Protein AF-0000000080268124 (afdb_homodimer)

Solvent-accessible surface area (backbone atoms only — not comparable to full-atom values): 17575 Å² total; per-residue (Å²): 128,66,69,54,60,48,51,64,50,44,27,44,50,47,25,50,49,50,40,52,32,49,27,62,56,30,48,91,73,68,41,49,53,70,43,46,56,50,49,57,50,39,71,78,38,62,55,39,36,63,69,55,52,18,65,74,65,76,45,55,63,67,58,46,52,51,41,49,52,52,36,36,74,72,45,35,32,46,78,41,64,36,92,89,42,68,86,42,45,23,38,36,69,31,73,65,28,57,68,43,44,64,45,58,54,32,50,50,45,47,53,51,49,62,41,44,63,89,50,53,72,67,56,49,52,52,39,49,52,47,49,51,49,36,43,54,40,51,70,66,51,56,49,70,64,53,43,71,65,48,66,78,73,71,70,83,68,81,79,131,127,66,68,55,61,46,50,64,50,44,25,43,51,46,25,51,48,48,41,52,31,49,30,60,55,30,49,94,72,69,40,49,52,68,44,45,57,49,48,56,50,40,70,77,38,64,54,38,38,63,68,55,52,19,64,75,65,75,45,54,64,69,58,45,53,52,42,48,52,51,36,36,74,73,47,34,31,45,78,41,64,36,93,89,43,69,87,42,45,24,37,36,68,31,73,64,28,56,70,42,43,63,47,58,53,32,50,50,44,46,51,51,47,59,40,46,63,91,50,52,72,68,56,47,51,51,40,49,53,47,48,50,50,35,42,54,41,52,71,65,51,56,48,70,64,52,42,71,65,47,64,78,75,71,70,81,70,78,81,128

Foldseek 3Di:
DAPVVVVVVVVVVVVVVLQVLLCVLCVVLNDGPLLLVLLLVCVVVAFDWLVVSCVVVVHDSVSSVVSLVVCVVSQQWDWDADPVHRVTITIHGDPVNVVCNVVSVVSNVVVVCVVCVPPDPVRVVVVVVVVVVVVVCVSPDPPVVVVVPPDPDDDPPDGD/DAPVVVVVVVVVVVVVVLQVLLCVLCVVLNDGPLLLVLLLVCVVVAFDWLVVSCVVVVHDSVSSVVSLVVCVVSQQWDWDADPVHRVTITIHGDPVNVVCNVVSVVSSVVVVCVVCVPPDPVRVVVVVVVVVVVVVCVSPDPPVVVVVPDDPDDDPPDDD

Organism: Selenomonas ruminantium (NCBI:txid971)

Nearest PDB structures (foldseek):
  3s2w-assembly4_H  TM=9.009E-01  e=4.061E-10  Methanosarcina mazei Go1
  3bpv-assembly1_A-2  TM=8.203E-01  e=4.887E-10  unclassified
  3bpx-assembly1_A  TM=8.134E-01  e=2.983E-10  unclassified
  4zzl-assembly1_B  TM=8.911E-01  e=6.943E-09  Pseudomonas aeruginosa
  2nnn-assembly3_F  TM=8.873E-01  e=3.054E-08  Pseudomonas aeruginosa

Structure (mmCIF, N/CA/C/O backbone):
data_AF-0000000080268124-model_v1
#
loop_
_entity.id
_entity.type
_entity.pdbx_description
1 polymer 'DNA-binding transcriptional regulator, MarR family'
#
loop_
_atom_site.group_PDB
_atom_site.id
_atom_site.type_symbol
_atom_site.label_atom_id
_atom_site.label_alt_id
_atom_site.label_comp_id
_atom_site.label_asym_id
_atom_site.label_entity_id
_atom_site.label_seq_id
_atom_site.pdbx_PDB_ins_code
_atom_site.Cartn_x
_atom_site.Cartn_y
_atom_site.Cartn_z
_atom_site.occupancy
_atom_site.B_iso_or_equiv
_atom_site.auth_seq_id
_atom_site.auth_comp_id
_atom_site.auth_asym_id
_atom_site.auth_atom_id
_atom_site.pdbx_PDB_model_num
ATOM 1 N N . MET A 1 1 ? -6.477 -20.812 0.18 1 47.59 1 MET A N 1
ATOM 2 C CA . MET A 1 1 ? -5.863 -19.609 -0.402 1 47.59 1 MET A CA 1
ATOM 3 C C . MET A 1 1 ? -4.605 -19.219 0.365 1 47.59 1 MET A C 1
ATOM 5 O O . MET A 1 1 ? -4.621 -19.156 1.596 1 47.59 1 MET A O 1
ATOM 9 N N . ASP A 1 2 ? -3.445 -19.359 -0.233 1 59.31 2 ASP A N 1
ATOM 10 C CA . ASP A 1 2 ? -2.174 -19.266 0.473 1 59.31 2 ASP A CA 1
ATOM 11 C C . ASP A 1 2 ? -2.025 -17.891 1.141 1 59.31 2 ASP A C 1
ATOM 13 O O . ASP A 1 2 ? -2.162 -16.859 0.484 1 59.31 2 ASP A O 1
ATOM 17 N N . GLU A 1 3 ? -2.271 -17.969 2.469 1 66.38 3 GLU A N 1
ATOM 18 C CA . GLU A 1 3 ? -2.189 -16.844 3.385 1 66.38 3 GLU A CA 1
ATOM 19 C C . GLU A 1 3 ? -1.078 -15.883 2.977 1 66.38 3 GLU A C 1
ATOM 21 O O . GLU A 1 3 ? -1.208 -14.664 3.141 1 66.38 3 GLU A O 1
ATOM 26 N N . TYR A 1 4 ? -0.177 -16.422 2.297 1 66.19 4 TYR A N 1
ATOM 27 C CA . TYR A 1 4 ? 0.978 -15.602 1.967 1 66.19 4 TYR A CA 1
ATOM 28 C C . TYR A 1 4 ? 0.659 -14.648 0.82 1 66.19 4 TYR A C 1
ATOM 30 O O . TYR A 1 4 ? 1.118 -13.508 0.808 1 66.19 4 TYR A O 1
ATOM 38 N N . VAL A 1 5 ? -0.182 -15.18 -0.024 1 64.62 5 VAL A N 1
ATOM 39 C CA . VAL A 1 5 ? -0.538 -14.391 -1.197 1 64.62 5 VAL A CA 1
ATOM 40 C C . VAL A 1 5 ? -1.382 -13.188 -0.775 1 64.62 5 VAL A C 1
ATOM 42 O O . VAL A 1 5 ? -1.282 -12.109 -1.369 1 64.62 5 VAL A O 1
ATOM 45 N N . ASN A 1 6 ? -1.961 -13.391 0.287 1 75 6 ASN A N 1
ATOM 46 C CA . ASN A 1 6 ? -2.869 -12.352 0.754 1 75 6 ASN A CA 1
ATOM 47 C C . ASN A 1 6 ? -2.109 -11.125 1.264 1 75 6 ASN A C 1
ATOM 49 O O . ASN A 1 6 ? -2.59 -10 1.15 1 75 6 ASN A O 1
ATOM 53 N N . TRP A 1 7 ? -0.903 -11.367 1.711 1 75.94 7 TRP A N 1
ATOM 54 C CA . TRP A 1 7 ? -0.15 -10.258 2.283 1 75.94 7 TRP A CA 1
ATOM 55 C C . TRP A 1 7 ? 0.13 -9.195 1.23 1 75.94 7 TRP A C 1
ATOM 57 O O . TRP A 1 7 ? -0.066 -8 1.479 1 75.94 7 TRP A O 1
ATOM 67 N N . GLY A 1 8 ? 0.641 -9.625 0.155 1 72.25 8 GLY A N 1
ATOM 68 C CA . GLY A 1 8 ? 0.931 -8.664 -0.902 1 72.25 8 GLY A CA 1
ATOM 69 C C . GLY A 1 8 ? -0.295 -7.906 -1.372 1 72.25 8 GLY A C 1
ATOM 70 O O . GLY A 1 8 ? -0.231 -6.699 -1.603 1 72.25 8 GLY A O 1
ATOM 71 N N . ARG A 1 9 ? -1.339 -8.547 -1.415 1 79 9 ARG A N 1
ATOM 72 C CA . ARG A 1 9 ? -2.588 -7.93 -1.851 1 79 9 ARG A CA 1
ATOM 73 C C . ARG A 1 9 ? -3.127 -6.98 -0.788 1 79 9 ARG A C 1
ATOM 75 O O . ARG A 1 9 ? -3.656 -5.914 -1.112 1 79 9 ARG A O 1
ATOM 82 N N . TRP A 1 10 ? -2.887 -7.355 0.404 1 86.12 10 TRP A N 1
ATOM 83 C CA . TRP A 1 10 ? -3.412 -6.547 1.499 1 86.12 10 TRP A CA 1
ATOM 84 C C . TRP A 1 10 ? -2.725 -5.188 1.55 1 86.12 10 TRP A C 1
ATOM 86 O O . TRP A 1 10 ? -3.373 -4.164 1.778 1 86.12 10 TRP A O 1
ATOM 96 N N . PHE A 1 11 ? -1.43 -5.242 1.252 1 88.31 11 PHE A N 1
ATOM 97 C CA . PHE A 1 11 ? -0.695 -3.984 1.237 1 88.31 11 PHE A CA 1
ATOM 98 C C . PHE A 1 11 ? -1.226 -3.059 0.149 1 88.31 11 PHE A C 1
ATOM 100 O O . PHE A 1 11 ? -1.388 -1.857 0.372 1 88.31 11 PHE A O 1
ATOM 107 N N . SER A 1 12 ? -1.541 -3.607 -0.926 1 87.62 12 SER A N 1
ATOM 108 C CA . SER A 1 12 ? -2.033 -2.818 -2.053 1 87.62 12 SER A CA 1
ATOM 109 C C . SER A 1 12 ? -3.422 -2.256 -1.77 1 87.62 12 SER A C 1
ATOM 111 O O . SER A 1 12 ? -3.707 -1.102 -2.094 1 87.62 12 SER A O 1
ATOM 113 N N . ILE A 1 13 ? -4.25 -3.057 -1.177 1 87.81 13 ILE A N 1
ATOM 114 C CA . ILE A 1 13 ? -5.609 -2.631 -0.874 1 87.81 13 ILE A CA 1
ATOM 115 C C . ILE A 1 13 ? -5.578 -1.485 0.135 1 87.81 13 ILE A C 1
ATOM 117 O O . ILE A 1 13 ? -6.215 -0.448 -0.074 1 87.81 13 ILE A O 1
ATOM 121 N N . LEU A 1 14 ? -4.844 -1.666 1.164 1 91.25 14 LEU A N 1
ATOM 122 C CA . LEU A 1 14 ? -4.773 -0.644 2.201 1 91.25 14 LEU A CA 1
ATOM 123 C C . LEU A 1 14 ? -4.188 0.651 1.65 1 91.25 14 LEU A C 1
ATOM 125 O O . LEU A 1 14 ? -4.676 1.74 1.959 1 91.25 14 LEU A O 1
ATOM 129 N N . HIS A 1 15 ? -3.193 0.494 0.851 1 90.38 15 HIS A N 1
ATOM 130 C CA . HIS A 1 15 ? -2.58 1.671 0.245 1 90.38 15 HIS A CA 1
ATOM 131 C C . HIS A 1 15 ? -3.559 2.391 -0.677 1 90.38 15 HIS A C 1
ATOM 133 O O . HIS A 1 15 ? -3.758 3.6 -0.555 1 90.38 15 HIS A O 1
ATOM 139 N N . ARG A 1 16 ? -4.191 1.701 -1.547 1 88.81 16 ARG A N 1
ATOM 140 C CA . ARG A 1 16 ? -5.082 2.291 -2.539 1 88.81 16 ARG A CA 1
ATOM 141 C C . ARG A 1 16 ? -6.289 2.941 -1.873 1 88.81 16 ARG A C 1
ATOM 143 O O . ARG A 1 16 ? -6.652 4.074 -2.203 1 88.81 16 ARG A O 1
ATOM 150 N N . ARG A 1 17 ? -6.91 2.201 -0.988 1 90.75 17 ARG A N 1
ATOM 151 C CA . ARG A 1 17 ? -8.094 2.719 -0.318 1 90.75 17 ARG A CA 1
ATOM 152 C C . ARG A 1 17 ? -7.762 3.941 0.526 1 90.75 17 ARG A C 1
ATOM 154 O O . ARG A 1 17 ? -8.555 4.879 0.617 1 90.75 17 ARG A O 1
ATOM 161 N N . SER A 1 18 ? -6.578 3.908 1.148 1 92.69 18 SER A N 1
ATOM 162 C CA . SER A 1 18 ? -6.133 5.074 1.906 1 92.69 18 SER A CA 1
ATOM 163 C C . SER A 1 18 ? -5.91 6.273 0.994 1 92.69 18 SER A C 1
ATOM 165 O O . SER A 1 18 ? -6.32 7.391 1.318 1 92.69 18 SER A O 1
ATOM 167 N N . GLN A 1 19 ? -5.281 6.055 -0.08 1 91.81 19 GLN A N 1
ATOM 168 C CA . GLN A 1 19 ? -5.047 7.117 -1.054 1 91.81 19 GLN A CA 1
ATOM 169 C C . GLN A 1 19 ? -6.363 7.703 -1.555 1 91.81 19 GLN A C 1
ATOM 171 O O . GLN A 1 19 ? -6.52 8.922 -1.607 1 91.81 19 GLN A O 1
ATOM 176 N N . LEU A 1 20 ? -7.273 6.863 -1.871 1 91.94 20 LEU A N 1
ATOM 177 C CA . LEU A 1 20 ? -8.562 7.305 -2.383 1 91.94 20 LEU A CA 1
ATOM 178 C C . LEU A 1 20 ? -9.312 8.125 -1.335 1 91.94 20 LEU A C 1
ATOM 180 O O . LEU A 1 20 ? -9.914 9.148 -1.657 1 91.94 20 LEU A O 1
ATOM 184 N N . PHE A 1 21 ? -9.258 7.676 -0.165 1 93.81 21 PHE A N 1
ATOM 185 C CA . PHE A 1 21 ? -9.922 8.398 0.917 1 93.81 21 PHE A CA 1
ATOM 186 C C . PHE A 1 21 ? -9.328 9.789 1.086 1 93.81 21 PHE A C 1
ATOM 188 O O . PHE A 1 21 ? -10.07 10.773 1.182 1 93.81 21 PHE A O 1
ATOM 195 N N . VAL A 1 22 ? -8.016 9.805 1.128 1 93.19 22 VAL A N 1
ATOM 196 C CA . VAL A 1 22 ? -7.32 11.07 1.361 1 93.19 22 VAL A CA 1
ATOM 197 C C . VAL A 1 22 ? -7.621 12.047 0.225 1 93.19 22 VAL A C 1
ATOM 199 O O . VAL A 1 22 ? -7.91 13.219 0.466 1 93.19 22 VAL A O 1
ATOM 202 N N . VAL A 1 23 ? -7.543 11.625 -0.948 1 94.31 23 VAL A N 1
ATOM 203 C CA . VAL A 1 23 ? -7.789 12.477 -2.105 1 94.31 23 VAL A CA 1
ATOM 204 C C . VAL A 1 23 ? -9.227 12.977 -2.084 1 94.31 23 VAL A C 1
ATOM 206 O O . VAL A 1 23 ? -9.492 14.148 -2.346 1 94.31 23 VAL A O 1
ATOM 209 N N . GLU A 1 24 ? -10.125 12.078 -1.721 1 95 24 GLU A N 1
ATOM 210 C CA . GLU A 1 24 ? -11.531 12.461 -1.61 1 95 24 GLU A CA 1
ATOM 211 C C . GLU A 1 24 ? -11.734 13.523 -0.528 1 95 24 GLU A C 1
ATOM 213 O O . GLU A 1 24 ? -12.398 14.531 -0.757 1 95 24 GLU A O 1
ATOM 218 N N . ALA A 1 25 ? -11.141 13.273 0.596 1 94.56 25 ALA A N 1
ATOM 219 C CA . ALA A 1 25 ? -11.297 14.172 1.734 1 94.56 25 ALA A CA 1
ATOM 220 C C . ALA A 1 25 ? -10.625 15.516 1.469 1 94.56 25 ALA A C 1
ATOM 222 O O . ALA A 1 25 ? -11.031 16.547 2.012 1 94.56 25 ALA A O 1
ATOM 223 N N . CYS A 1 26 ? -9.594 15.547 0.612 1 95.75 26 CYS A N 1
ATOM 224 C CA . CYS A 1 26 ? -8.812 16.75 0.383 1 95.75 26 CYS A CA 1
ATOM 225 C C . CYS A 1 26 ? -9.156 17.375 -0.961 1 95.75 26 CYS A C 1
ATOM 227 O O . CYS A 1 26 ? -8.414 18.219 -1.47 1 95.75 26 CYS A O 1
ATOM 229 N N . GLN A 1 27 ? -10.258 16.984 -1.478 1 93.69 27 GLN A N 1
ATOM 230 C CA . GLN A 1 27 ? -10.672 17.453 -2.795 1 93.69 27 GLN A CA 1
ATOM 231 C C . GLN A 1 27 ? -10.734 18.984 -2.832 1 93.69 27 GLN A C 1
ATOM 233 O O . GLN A 1 27 ? -10.32 19.609 -3.814 1 93.69 27 GLN A O 1
ATOM 238 N N . LYS A 1 28 ? -11.219 19.594 -1.867 1 93.12 28 LYS A N 1
ATOM 239 C CA . LYS A 1 28 ? -11.383 21.047 -1.816 1 93.12 28 LYS A CA 1
ATOM 240 C C . LYS A 1 28 ? -10.031 21.766 -1.85 1 93.12 28 LYS A C 1
ATOM 242 O O . LYS A 1 28 ? -9.961 22.938 -2.188 1 93.12 28 LYS A O 1
ATOM 247 N N . PHE A 1 29 ? -8.977 21.031 -1.548 1 95.69 29 PHE A N 1
ATOM 248 C CA . PHE A 1 29 ? -7.641 21.625 -1.523 1 95.69 29 PHE A CA 1
ATOM 249 C C . PHE A 1 29 ? -6.867 21.266 -2.785 1 95.69 29 PHE A C 1
ATOM 251 O O . PHE A 1 29 ? -5.789 21.812 -3.037 1 95.69 29 PHE A O 1
ATOM 258 N N . GLY A 1 30 ? -7.426 20.297 -3.539 1 95.5 30 GLY A N 1
ATOM 259 C CA . GLY A 1 30 ? -6.73 19.828 -4.727 1 95.5 30 GLY A CA 1
ATOM 260 C C . GLY A 1 30 ? -5.441 19.094 -4.414 1 95.5 30 GLY A C 1
ATOM 261 O O . GLY A 1 30 ? -4.473 19.172 -5.176 1 95.5 30 GLY A O 1
ATOM 262 N N . LEU A 1 31 ? -5.352 18.484 -3.311 1 96.5 31 LEU A N 1
ATOM 263 C CA . LEU A 1 31 ? -4.133 17.812 -2.885 1 96.5 31 LEU A CA 1
ATOM 264 C C . LEU A 1 31 ? -4.113 16.375 -3.373 1 96.5 31 LEU A C 1
ATOM 266 O O . LEU A 1 31 ? -5.121 15.664 -3.283 1 96.5 31 LEU A O 1
ATOM 270 N N . THR A 1 32 ? -2.98 15.961 -3.906 1 93.44 32 THR A N 1
ATOM 271 C CA . THR A 1 32 ? -2.725 14.547 -4.133 1 93.44 32 THR A CA 1
ATOM 272 C C . THR A 1 32 ? -2.277 13.859 -2.846 1 93.44 32 THR A C 1
ATOM 274 O O . THR A 1 32 ? -2.068 14.523 -1.826 1 93.44 32 THR A O 1
ATOM 277 N N . PHE A 1 33 ? -2.199 12.602 -2.924 1 91.12 33 PHE A N 1
ATOM 278 C CA . PHE A 1 33 ? -1.764 11.852 -1.748 1 91.12 33 PHE A CA 1
ATOM 279 C C . PHE A 1 33 ? -0.333 12.219 -1.374 1 91.12 33 PHE A C 1
ATOM 281 O O . PHE A 1 33 ? -0.028 12.43 -0.198 1 91.12 33 PHE A O 1
ATOM 288 N N . SER A 1 34 ? 0.519 12.328 -2.363 1 89.88 34 SER A N 1
ATOM 289 C CA . SER A 1 34 ? 1.917 12.664 -2.113 1 89.88 34 SER A CA 1
ATOM 290 C C . SER A 1 34 ? 2.055 14.062 -1.518 1 89.88 34 SER A C 1
ATOM 292 O O . SER A 1 34 ? 2.867 14.281 -0.618 1 89.88 34 SER A O 1
ATOM 294 N N . GLU A 1 35 ? 1.298 14.914 -2.025 1 94.12 35 GLU A N 1
ATOM 295 C CA . GLU A 1 35 ? 1.297 16.266 -1.482 1 94.12 35 GLU A CA 1
ATOM 296 C C . GLU A 1 35 ? 0.788 16.281 -0.043 1 94.12 35 GLU A C 1
ATOM 298 O O . GLU A 1 35 ? 1.349 16.969 0.811 1 94.12 35 GLU A O 1
ATOM 303 N N . TYR A 1 36 ? -0.241 15.523 0.185 1 94 36 TYR A N 1
ATOM 304 C CA . TYR A 1 36 ? -0.819 15.422 1.521 1 94 36 TYR A CA 1
ATOM 305 C C . TYR A 1 36 ? 0.203 14.891 2.518 1 94 36 TYR A C 1
ATOM 307 O O . TYR A 1 36 ? 0.414 15.484 3.578 1 94 36 TYR A O 1
ATOM 315 N N . ILE A 1 37 ? 0.792 13.836 2.207 1 89.88 37 ILE A N 1
ATOM 316 C CA . ILE A 1 37 ? 1.76 13.203 3.094 1 89.88 37 ILE A CA 1
ATOM 317 C C . ILE A 1 37 ? 2.92 14.156 3.363 1 89.88 37 ILE A C 1
ATOM 319 O O . ILE A 1 37 ? 3.387 14.273 4.5 1 89.88 37 ILE A O 1
ATOM 323 N N . MET A 1 38 ? 3.34 14.836 2.365 1 91.44 38 MET A N 1
ATOM 324 C CA . MET A 1 38 ? 4.41 15.82 2.521 1 91.44 38 MET A CA 1
ATOM 325 C C . MET A 1 38 ? 3.984 16.938 3.461 1 91.44 38 MET A C 1
ATOM 327 O O . MET A 1 38 ? 4.738 17.328 4.359 1 91.44 38 MET A O 1
ATOM 331 N N . LEU A 1 39 ? 2.865 17.406 3.25 1 93.31 39 LEU A N 1
ATOM 332 C CA . LEU A 1 39 ? 2.344 18.5 4.055 1 93.31 39 LEU A CA 1
ATOM 333 C C . LEU A 1 39 ? 2.236 18.094 5.52 1 93.31 39 LEU A C 1
ATOM 335 O O . LEU A 1 39 ? 2.586 18.875 6.41 1 93.31 39 LEU A O 1
ATOM 339 N N . ILE A 1 40 ? 1.768 16.938 5.77 1 91.06 40 ILE A N 1
ATOM 340 C CA . ILE A 1 40 ? 1.634 16.438 7.133 1 91.06 40 ILE A CA 1
ATOM 341 C C . ILE A 1 40 ? 3.01 16.359 7.793 1 91.06 40 ILE A C 1
ATOM 343 O O . ILE A 1 40 ? 3.146 16.625 8.992 1 91.06 40 ILE A O 1
ATOM 347 N N . ARG A 1 41 ? 3.998 15.984 7.023 1 88.69 41 ARG A N 1
ATOM 348 C CA . ARG A 1 41 ? 5.355 15.922 7.555 1 88.69 41 ARG A CA 1
ATOM 349 C C . ARG A 1 41 ? 5.887 17.312 7.867 1 88.69 41 ARG A C 1
ATOM 351 O O . ARG A 1 41 ? 6.57 17.516 8.875 1 88.69 41 ARG A O 1
ATOM 358 N N . ILE A 1 42 ? 5.555 18.203 7.062 1 92.88 42 ILE A N 1
ATOM 359 C CA . ILE A 1 42 ? 6.004 19.578 7.25 1 92.88 42 ILE A CA 1
ATOM 360 C C . ILE A 1 42 ? 5.34 20.172 8.492 1 92.88 42 ILE A C 1
ATOM 362 O O . ILE A 1 42 ? 5.961 20.938 9.227 1 92.88 42 ILE A O 1
ATOM 366 N N . PHE A 1 43 ? 4.066 19.797 8.75 1 90.56 43 PHE A N 1
ATOM 367 C CA . PHE A 1 43 ? 3.365 20.25 9.945 1 90.56 43 PHE A CA 1
ATOM 368 C C . PHE A 1 43 ? 4.141 19.875 11.203 1 90.56 43 PHE A C 1
ATOM 370 O O . PHE A 1 43 ? 4.223 20.672 12.141 1 90.56 43 PHE A O 1
ATOM 377 N N . ASP A 1 44 ? 4.75 18.75 11.172 1 87.25 44 ASP A N 1
ATOM 378 C CA . ASP A 1 44 ? 5.445 18.234 12.352 1 87.25 44 ASP A CA 1
ATOM 379 C C . ASP A 1 44 ? 6.891 18.719 12.391 1 87.25 44 ASP A C 1
ATOM 381 O O . ASP A 1 44 ? 7.539 18.672 13.438 1 87.25 44 ASP A O 1
ATOM 385 N N . HIS A 1 45 ? 7.371 19.172 11.25 1 91.06 45 HIS A N 1
ATOM 386 C CA . HIS A 1 45 ? 8.781 19.547 11.148 1 91.06 45 HIS A CA 1
ATOM 387 C C . HIS A 1 45 ? 8.938 20.875 10.406 1 91.06 45 HIS A C 1
ATOM 389 O O . HIS A 1 45 ? 9.711 20.953 9.453 1 91.06 45 HIS A O 1
ATOM 395 N N . GLU A 1 46 ? 8.211 21.844 10.883 1 91.38 46 GLU A N 1
ATOM 396 C CA . GLU A 1 46 ? 8.352 23.156 10.25 1 91.38 46 GLU A CA 1
ATOM 397 C C . GLU A 1 46 ? 9.789 23.656 10.305 1 91.38 46 GLU A C 1
ATOM 399 O O . GLU A 1 46 ? 10.453 23.531 11.336 1 91.38 46 GLU A O 1
ATOM 404 N N . GLY A 1 47 ? 10.242 24.141 9.211 1 93.81 47 GLY A N 1
ATOM 405 C CA . GLY A 1 47 ? 11.617 24.609 9.141 1 93.81 47 GLY A CA 1
ATOM 406 C C . GLY A 1 47 ? 12.586 23.547 8.656 1 93.81 47 GLY A C 1
ATOM 407 O O . GLY A 1 47 ? 13.781 23.812 8.508 1 93.81 47 GLY A O 1
ATOM 408 N N . ALA A 1 48 ? 12.055 22.438 8.391 1 93.94 48 ALA A N 1
ATOM 409 C CA . ALA A 1 48 ? 12.891 21.328 7.906 1 93.94 48 ALA A CA 1
ATOM 410 C C . ALA A 1 48 ? 13.508 21.672 6.551 1 93.94 48 ALA A C 1
ATOM 412 O O . ALA A 1 48 ? 12.906 22.406 5.754 1 93.94 48 ALA A O 1
ATOM 413 N N . LYS A 1 49 ? 14.742 21.094 6.352 1 94.5 49 LYS A N 1
ATOM 414 C CA . LYS A 1 49 ? 15.383 21.203 5.043 1 94.5 49 LYS A CA 1
ATOM 415 C C . LYS A 1 49 ? 14.773 20.203 4.059 1 94.5 49 LYS A C 1
ATOM 417 O O . LYS A 1 49 ? 14.266 19.156 4.461 1 94.5 49 LYS A O 1
ATOM 422 N N . GLN A 1 50 ? 14.773 20.594 2.766 1 90.62 50 GLN A N 1
ATOM 423 C CA . GLN A 1 50 ? 14.227 19.703 1.747 1 90.62 50 GLN A CA 1
ATOM 424 C C . GLN A 1 50 ? 14.867 18.312 1.818 1 90.62 50 GLN A C 1
ATOM 426 O O . GLN A 1 50 ? 14.188 17.297 1.692 1 90.62 50 GLN A O 1
ATOM 431 N N . ASP A 1 51 ? 16.188 18.281 2.096 1 88.81 51 ASP A N 1
ATOM 432 C CA . ASP A 1 51 ? 16.891 17 2.166 1 88.81 51 ASP A CA 1
ATOM 433 C C . ASP A 1 51 ? 16.438 16.188 3.373 1 88.81 51 ASP A C 1
ATOM 435 O O . ASP A 1 51 ? 16.406 14.953 3.316 1 88.81 51 ASP A O 1
ATOM 439 N N . GLU A 1 52 ? 16.141 16.812 4.402 1 91.31 52 GLU A N 1
ATOM 440 C CA . GLU A 1 52 ? 15.633 16.141 5.598 1 91.31 52 GLU A CA 1
ATOM 441 C C . GLU A 1 52 ? 14.25 15.531 5.344 1 91.31 52 GLU A C 1
ATOM 443 O O . GLU A 1 52 ? 13.961 14.43 5.812 1 91.31 52 GLU A O 1
ATOM 448 N N . LEU A 1 53 ? 13.461 16.266 4.633 1 89.94 53 LEU A N 1
ATOM 449 C CA . LEU A 1 53 ? 12.133 15.766 4.301 1 89.94 53 LEU A CA 1
ATOM 450 C C . LEU A 1 53 ? 12.219 14.523 3.428 1 89.94 53 LEU A C 1
ATOM 452 O O . LEU A 1 53 ? 11.453 13.578 3.609 1 89.94 53 LEU A O 1
ATOM 456 N N . ALA A 1 54 ? 13.133 14.492 2.506 1 87.31 54 ALA A N 1
ATOM 457 C CA . ALA A 1 54 ? 13.352 13.328 1.654 1 87.31 54 ALA A CA 1
ATOM 458 C C . ALA A 1 54 ? 13.727 12.102 2.486 1 87.31 54 ALA A C 1
ATOM 460 O O . ALA A 1 54 ? 13.18 11.016 2.279 1 87.31 54 ALA A O 1
ATOM 461 N N . ALA A 1 55 ? 14.633 12.312 3.475 1 83.31 55 ALA A N 1
ATOM 462 C CA . ALA A 1 55 ? 15.094 11.234 4.348 1 83.31 55 ALA A CA 1
ATOM 463 C C . ALA A 1 55 ? 13.961 10.727 5.23 1 83.31 55 ALA A C 1
ATOM 465 O O . ALA A 1 55 ? 13.797 9.516 5.402 1 83.31 55 ALA A O 1
ATOM 466 N N . MET A 1 56 ? 13.109 11.617 5.699 1 79.81 56 MET A N 1
ATOM 467 C CA . MET A 1 56 ? 12.016 11.273 6.594 1 79.81 56 MET A CA 1
ATOM 468 C C . MET A 1 56 ? 10.938 10.477 5.859 1 79.81 56 MET A C 1
ATOM 470 O O . MET A 1 56 ? 10.312 9.586 6.438 1 79.81 56 MET A O 1
ATOM 474 N N . LEU A 1 57 ? 10.75 10.711 4.566 1 79.94 57 LEU A N 1
ATOM 475 C CA . LEU A 1 57 ? 9.648 10.133 3.807 1 79.94 57 LEU A CA 1
ATOM 476 C C . LEU A 1 57 ? 10.141 8.984 2.926 1 79.94 57 LEU A C 1
ATOM 478 O O . LEU A 1 57 ? 9.352 8.344 2.23 1 79.94 57 LEU A O 1
ATOM 482 N N . TYR A 1 58 ? 11.398 8.68 2.998 1 76.25 58 TYR A N 1
ATOM 483 C CA . TYR A 1 58 ? 12.008 7.652 2.162 1 76.25 58 TYR A CA 1
ATOM 484 C C . TYR A 1 58 ? 11.648 7.855 0.696 1 76.25 58 TYR A C 1
ATOM 486 O O . TYR A 1 58 ? 11.242 6.914 0.014 1 76.25 58 TYR A O 1
ATOM 494 N N . LEU A 1 59 ? 11.672 9.07 0.25 1 80.88 59 LEU A N 1
ATOM 495 C CA . LEU A 1 59 ? 11.398 9.453 -1.133 1 80.88 59 LEU A CA 1
ATOM 496 C C . LEU A 1 59 ? 12.664 9.984 -1.806 1 80.88 59 LEU A C 1
ATOM 498 O O . LEU A 1 59 ? 13.578 10.461 -1.131 1 80.88 59 LEU A O 1
ATOM 502 N N . ASP A 1 60 ? 12.617 9.852 -3.074 1 83.69 60 ASP A N 1
ATOM 503 C CA . ASP A 1 60 ? 13.734 10.422 -3.814 1 83.69 60 ASP A CA 1
ATOM 504 C C . ASP A 1 60 ? 13.672 11.945 -3.83 1 83.69 60 ASP A C 1
ATOM 506 O O . ASP A 1 60 ? 12.586 12.523 -3.74 1 83.69 60 ASP A O 1
ATOM 510 N N . LYS A 1 61 ? 14.844 12.516 -3.988 1 89.06 61 LYS A N 1
ATOM 511 C CA . LYS A 1 61 ? 14.984 13.969 -3.947 1 89.06 61 LYS A CA 1
ATOM 512 C C . LYS A 1 61 ? 14.156 14.625 -5.047 1 89.06 61 LYS A C 1
ATOM 514 O O . LYS A 1 61 ? 13.586 15.703 -4.844 1 89.06 61 LYS A O 1
ATOM 519 N N . ALA A 1 62 ? 14.125 13.992 -6.145 1 91.12 62 ALA A N 1
ATOM 520 C CA . ALA A 1 62 ? 13.383 14.562 -7.27 1 91.12 62 ALA A CA 1
ATOM 521 C C . ALA A 1 62 ? 11.891 14.633 -6.961 1 91.12 62 ALA A C 1
ATOM 523 O O . ALA A 1 62 ? 11.234 15.633 -7.273 1 91.12 62 ALA A O 1
ATOM 524 N N . VAL A 1 63 ? 11.328 13.633 -6.359 1 88.94 63 VAL A N 1
ATOM 525 C CA . VAL A 1 63 ? 9.914 13.578 -5.988 1 88.94 63 VAL A CA 1
ATOM 526 C C . VAL A 1 63 ? 9.617 14.641 -4.938 1 88.94 63 VAL A C 1
ATOM 528 O O . VAL A 1 63 ? 8.609 15.344 -5.027 1 88.94 63 VAL A O 1
ATOM 531 N N . VAL A 1 64 ? 10.492 14.734 -4.012 1 92.5 64 VAL A N 1
ATOM 532 C CA . VAL A 1 64 ? 10.32 15.711 -2.941 1 92.5 64 VAL A CA 1
ATOM 533 C C . VAL A 1 64 ? 10.312 17.125 -3.525 1 92.5 64 VAL A C 1
ATOM 535 O O . VAL A 1 64 ? 9.438 17.922 -3.203 1 92.5 64 VAL A O 1
ATOM 538 N N . THR A 1 65 ? 11.266 17.375 -4.371 1 94.19 65 THR A N 1
ATOM 539 C CA . THR A 1 65 ? 11.359 18.703 -4.984 1 94.19 65 THR A CA 1
ATOM 540 C C . THR A 1 65 ? 10.094 19.031 -5.766 1 94.19 65 THR A C 1
ATOM 542 O O . THR A 1 65 ? 9.547 20.125 -5.637 1 94.19 65 THR A O 1
ATOM 545 N N . ARG A 1 66 ? 9.68 18.094 -6.477 1 95.94 66 ARG A N 1
ATOM 546 C CA . ARG A 1 66 ? 8.469 18.281 -7.273 1 95.94 66 ARG A CA 1
ATOM 547 C C . ARG A 1 66 ? 7.262 18.531 -6.379 1 95.94 66 ARG A C 1
ATOM 549 O O . ARG A 1 66 ? 6.461 19.438 -6.641 1 95.94 66 ARG A O 1
ATOM 556 N N . THR A 1 67 ? 7.117 17.75 -5.414 1 96.06 67 THR A N 1
ATOM 557 C CA . THR A 1 67 ? 5.977 17.859 -4.504 1 96.06 67 THR A CA 1
ATOM 558 C C . THR A 1 67 ? 6.008 19.188 -3.752 1 96.06 67 THR A C 1
ATOM 560 O O . THR A 1 67 ? 4.973 19.828 -3.578 1 96.06 67 THR A O 1
ATOM 563 N N . ILE A 1 68 ? 7.176 19.562 -3.375 1 96 68 ILE A N 1
ATOM 564 C CA . ILE A 1 68 ? 7.336 20.844 -2.674 1 96 68 ILE A CA 1
ATOM 565 C C . ILE A 1 68 ? 6.938 21.984 -3.594 1 96 68 ILE A C 1
ATOM 567 O O . ILE A 1 68 ? 6.223 22.906 -3.182 1 96 68 ILE A O 1
ATOM 571 N N . ASN A 1 69 ? 7.41 21.953 -4.801 1 97 69 ASN A N 1
ATOM 572 C CA . ASN A 1 69 ? 7.051 22.984 -5.766 1 97 69 ASN A CA 1
ATOM 573 C C . ASN A 1 69 ? 5.535 23.078 -5.938 1 97 69 ASN A C 1
ATOM 575 O O . ASN A 1 69 ? 4.988 24.188 -6.004 1 97 69 ASN A O 1
ATOM 579 N N . LEU A 1 70 ? 4.883 21.984 -5.965 1 97.44 70 LEU A N 1
ATOM 580 C CA . LEU A 1 70 ? 3.434 21.953 -6.113 1 97.44 70 LEU A CA 1
ATOM 581 C C . LEU A 1 70 ? 2.75 22.578 -4.898 1 97.44 70 LEU A C 1
ATOM 583 O O . LEU A 1 70 ? 1.786 23.344 -5.043 1 97.44 70 LEU A O 1
ATOM 587 N N . LEU A 1 71 ? 3.26 22.297 -3.738 1 97.81 71 LEU A N 1
ATOM 588 C CA . LEU A 1 71 ? 2.676 22.812 -2.506 1 97.81 71 LEU A CA 1
ATOM 589 C C . LEU A 1 71 ? 2.916 24.312 -2.377 1 97.81 71 LEU A C 1
ATOM 591 O O . LEU A 1 71 ? 2.078 25.047 -1.833 1 97.81 71 LEU A O 1
ATOM 595 N N . VAL A 1 72 ? 4.074 24.781 -2.885 1 97.56 72 VAL A N 1
ATOM 596 C CA . VAL A 1 72 ? 4.352 26.203 -2.936 1 97.56 72 VAL A CA 1
ATOM 597 C C . VAL A 1 72 ? 3.377 26.891 -3.889 1 97.56 72 VAL A C 1
ATOM 599 O O . VAL A 1 72 ? 2.783 27.922 -3.551 1 97.56 72 VAL A O 1
ATOM 602 N N . ASP A 1 73 ? 3.199 26.281 -5.012 1 97.75 73 ASP A N 1
ATOM 603 C CA . ASP A 1 73 ? 2.301 26.828 -6.023 1 97.75 73 ASP A CA 1
ATOM 604 C C . ASP A 1 73 ? 0.866 26.891 -5.504 1 97.75 73 ASP A C 1
ATOM 606 O O . ASP A 1 73 ? 0.125 27.828 -5.832 1 97.75 73 ASP A O 1
ATOM 610 N N . LYS A 1 74 ? 0.463 25.969 -4.633 1 97.5 74 LYS A N 1
ATOM 611 C CA . LYS A 1 74 ? -0.892 25.891 -4.094 1 97.5 74 LYS A CA 1
ATOM 612 C C . LYS A 1 74 ? -1.036 26.781 -2.859 1 97.5 74 LYS A C 1
ATOM 614 O O . LYS A 1 74 ? -2.131 26.906 -2.309 1 97.5 74 LYS A O 1
ATOM 619 N N . GLY A 1 75 ? 0.13 27.297 -2.395 1 97.81 75 GLY A N 1
ATOM 620 C CA . GLY A 1 75 ? 0.101 28.328 -1.357 1 97.81 75 GLY A CA 1
ATOM 621 C C . GLY A 1 75 ? 0.149 27.75 0.046 1 97.81 75 GLY A C 1
ATOM 622 O O . GLY A 1 75 ? -0.082 28.469 1.023 1 97.81 75 GLY A O 1
ATOM 623 N N . PHE A 1 76 ? 0.468 26.438 0.216 1 98.19 76 PHE A N 1
ATOM 624 C CA . PHE A 1 76 ? 0.472 25.812 1.532 1 98.19 76 PHE A CA 1
ATOM 625 C C . PHE A 1 76 ? 1.782 26.094 2.26 1 98.19 76 PHE A C 1
ATOM 627 O O . PHE A 1 76 ? 1.814 26.141 3.49 1 98.19 76 PHE A O 1
ATOM 634 N N . ILE A 1 77 ? 2.852 26.203 1.446 1 98.25 77 ILE A N 1
ATOM 635 C CA . ILE A 1 77 ? 4.172 26.328 2.051 1 98.25 77 ILE A CA 1
ATOM 636 C C . ILE A 1 77 ? 5 27.344 1.273 1 98.25 77 ILE A C 1
ATOM 638 O O . ILE A 1 77 ? 4.602 27.781 0.193 1 98.25 77 ILE A O 1
ATOM 642 N N . TYR A 1 78 ? 6.086 27.797 1.89 1 97.75 78 TYR A N 1
ATOM 643 C CA . TYR A 1 78 ? 7.078 28.641 1.223 1 97.75 78 TYR A CA 1
ATOM 644 C C . TYR A 1 78 ? 8.492 28.25 1.651 1 97.75 78 TYR A C 1
ATOM 646 O O . TYR A 1 78 ? 8.672 27.562 2.658 1 97.75 78 TYR A O 1
ATOM 654 N N . ARG A 1 79 ? 9.422 28.656 0.834 1 95.88 79 ARG A N 1
ATOM 655 C CA . ARG A 1 79 ? 10.836 28.375 1.088 1 95.88 79 ARG A CA 1
ATOM 656 C C . ARG A 1 79 ? 11.555 29.609 1.622 1 95.88 79 ARG A C 1
ATOM 658 O O . ARG A 1 79 ? 11.266 30.734 1.204 1 95.88 79 ARG A O 1
ATOM 665 N N . GLU A 1 80 ? 12.383 29.328 2.566 1 95.31 80 GLU A N 1
ATOM 666 C CA . GLU A 1 80 ? 13.25 30.391 3.062 1 95.31 80 GLU A CA 1
ATOM 667 C C . GLU A 1 80 ? 14.711 29.953 3.064 1 95.31 80 GLU A C 1
ATOM 669 O O . GLU A 1 80 ? 15.039 28.859 3.531 1 95.31 80 GLU A O 1
ATOM 674 N N . ALA A 1 81 ? 15.578 30.828 2.525 1 93.06 81 ALA A N 1
ATOM 675 C CA . ALA A 1 81 ? 17 30.516 2.504 1 93.06 81 ALA A CA 1
ATOM 676 C C . ALA A 1 81 ? 17.594 30.578 3.908 1 93.06 81 ALA A C 1
ATOM 678 O O . ALA A 1 81 ? 17.234 31.453 4.703 1 93.06 81 ALA A O 1
ATOM 679 N N . ASP A 1 82 ? 18.469 29.594 4.16 1 91.12 82 ASP A N 1
ATOM 680 C CA . ASP A 1 82 ? 19.188 29.609 5.43 1 91.12 82 ASP A CA 1
ATOM 681 C C . ASP A 1 82 ? 20.078 30.844 5.547 1 91.12 82 ASP A C 1
ATOM 683 O O . ASP A 1 82 ? 20.719 31.266 4.57 1 91.12 82 ASP A O 1
ATOM 687 N N . THR A 1 83 ? 20.094 31.391 6.734 1 91.19 83 THR A N 1
ATOM 688 C CA . THR A 1 83 ? 20.844 32.625 6.977 1 91.19 83 THR A CA 1
ATOM 689 C C . THR A 1 83 ? 22.344 32.375 6.852 1 91.19 83 THR A C 1
ATOM 691 O O . THR A 1 83 ? 23.094 33.281 6.441 1 91.19 83 THR A O 1
ATOM 694 N N . ASN A 1 84 ? 22.828 31.219 7.129 1 92.56 84 ASN A N 1
ATOM 695 C CA . ASN A 1 84 ? 24.25 30.906 7.148 1 92.56 84 ASN A CA 1
ATOM 696 C C . ASN A 1 84 ? 24.703 30.234 5.848 1 92.56 84 ASN A C 1
ATOM 698 O O . ASN A 1 84 ? 25.875 30.297 5.484 1 92.56 84 ASN A O 1
ATOM 702 N N . ASP A 1 85 ? 23.859 29.547 5.273 1 91.25 85 ASP A N 1
ATOM 703 C CA . ASP A 1 85 ? 24.125 28.844 4.02 1 91.25 85 ASP A CA 1
ATOM 704 C C . ASP A 1 85 ? 22.953 28.984 3.051 1 91.25 85 ASP A C 1
ATOM 706 O O . ASP A 1 85 ? 21.984 28.219 3.117 1 91.25 85 ASP A O 1
ATOM 710 N N . ARG A 1 86 ? 23.062 29.828 2.111 1 88 86 ARG A N 1
ATOM 711 C CA . ARG A 1 86 ? 21.953 30.219 1.235 1 88 86 ARG A CA 1
ATOM 712 C C . ARG A 1 86 ? 21.562 29.062 0.317 1 88 86 ARG A C 1
ATOM 714 O O . ARG A 1 86 ? 20.484 29.094 -0.292 1 88 86 ARG A O 1
ATOM 721 N N . ARG A 1 87 ? 22.344 28.047 0.233 1 86.44 87 ARG A N 1
ATOM 722 C CA . ARG A 1 87 ? 22.016 26.891 -0.599 1 86.44 87 ARG A CA 1
ATOM 723 C C . ARG A 1 87 ? 21 25.984 0.092 1 86.44 87 ARG A C 1
ATOM 725 O O . ARG A 1 87 ? 20.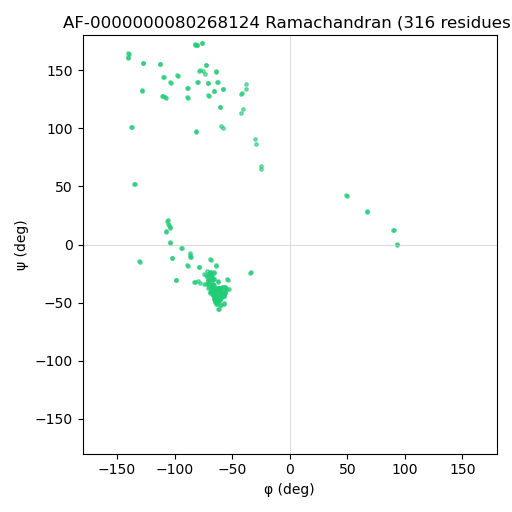344 25.172 -0.559 1 86.44 87 ARG A O 1
ATOM 732 N N . ILE A 1 88 ? 21 26.234 1.359 1 89.44 88 ILE A N 1
ATOM 733 C CA . ILE A 1 88 ? 20.062 25.438 2.146 1 89.44 88 ILE A CA 1
ATOM 734 C C . ILE A 1 88 ? 18.703 26.141 2.193 1 89.44 88 ILE A C 1
ATOM 736 O O . ILE A 1 88 ? 18.641 27.344 2.467 1 89.44 88 ILE A O 1
ATOM 740 N N . ARG A 1 89 ? 17.688 25.422 1.821 1 91.94 89 ARG A N 1
ATOM 741 C CA . ARG A 1 89 ? 16.328 25.953 1.863 1 91.94 89 ARG A CA 1
ATOM 742 C C . ARG A 1 89 ? 15.5 25.281 2.957 1 91.94 89 ARG A C 1
ATOM 744 O O . ARG A 1 89 ? 15.445 24.062 3.031 1 91.94 89 ARG A O 1
ATOM 751 N N . HIS A 1 90 ? 14.93 26.188 3.752 1 96 90 HIS A N 1
ATOM 752 C CA . HIS A 1 90 ? 14.008 25.719 4.777 1 96 90 HIS A CA 1
ATOM 753 C C . HIS A 1 90 ? 12.555 25.844 4.309 1 96 90 HIS A C 1
ATOM 755 O O . HIS A 1 90 ? 12.211 26.766 3.578 1 96 90 HIS A O 1
ATOM 761 N N . ILE A 1 91 ? 11.773 24.906 4.738 1 97.19 91 ILE A N 1
ATOM 762 C CA . ILE A 1 91 ? 10.375 24.875 4.316 1 97.19 91 ILE A CA 1
ATOM 763 C C . ILE A 1 91 ? 9.477 25.281 5.484 1 97.19 91 ILE A C 1
ATOM 765 O O . ILE A 1 91 ? 9.555 24.688 6.566 1 97.19 91 ILE A O 1
ATOM 769 N N . TYR A 1 92 ? 8.648 26.266 5.223 1 97.19 92 TYR A N 1
ATOM 770 C CA . TYR A 1 92 ? 7.73 26.75 6.25 1 97.19 92 TYR A CA 1
ATOM 771 C C . TYR A 1 92 ? 6.297 26.766 5.738 1 97.19 92 TYR A C 1
ATOM 773 O O . TYR A 1 92 ? 6.062 26.797 4.527 1 97.19 92 TYR A O 1
ATOM 781 N N . LEU A 1 93 ? 5.418 26.703 6.711 1 97.69 93 LEU A N 1
ATOM 782 C CA . LEU A 1 93 ? 4.004 26.812 6.375 1 97.69 93 LEU A CA 1
ATOM 783 C C . LEU A 1 93 ? 3.613 28.281 6.164 1 97.69 93 LEU A C 1
ATOM 785 O O . LEU A 1 93 ? 4.082 29.156 6.883 1 97.69 93 LEU A O 1
ATOM 789 N N . THR A 1 94 ? 2.775 28.5 5.16 1 97.94 94 THR A N 1
ATOM 790 C CA . THR A 1 94 ? 2.109 29.781 5.074 1 97.94 94 THR A CA 1
ATOM 791 C C . THR A 1 94 ? 0.976 29.875 6.094 1 97.94 94 THR A C 1
ATOM 793 O O . THR A 1 94 ? 0.654 28.906 6.762 1 97.94 94 THR A O 1
ATOM 796 N N . ASP A 1 95 ? 0.361 31.109 6.195 1 97.25 95 ASP A N 1
ATOM 797 C CA . ASP A 1 95 ? -0.819 31.25 7.039 1 97.25 95 ASP A CA 1
ATOM 798 C C . ASP A 1 95 ? -1.96 30.359 6.551 1 97.25 95 ASP A C 1
ATOM 800 O O . ASP A 1 95 ? -2.666 29.75 7.355 1 97.25 95 ASP A O 1
ATOM 804 N N . TYR A 1 96 ? -2.033 30.344 5.301 1 96.88 96 TYR A N 1
ATOM 805 C CA . TYR A 1 96 ? -3.043 29.484 4.699 1 96.88 96 TYR A CA 1
ATOM 806 C C . TYR A 1 96 ? -2.797 28.016 5.051 1 96.88 96 TYR A C 1
ATOM 808 O O . TYR A 1 96 ? -3.723 27.312 5.445 1 96.88 96 TYR A O 1
ATOM 816 N N . GLY A 1 97 ? -1.563 27.578 4.906 1 96.62 97 GLY A N 1
ATOM 817 C CA . GLY A 1 97 ? -1.201 26.203 5.258 1 96.62 97 GLY A CA 1
ATOM 818 C C . GLY A 1 97 ? -1.497 25.859 6.707 1 96.62 97 GLY A C 1
ATOM 819 O O . GLY A 1 97 ? -2.049 24.797 7 1 96.62 97 GLY A O 1
ATOM 820 N N . ARG A 1 98 ? -1.194 26.75 7.559 1 95.31 98 ARG A N 1
ATOM 821 C CA . ARG A 1 98 ? -1.396 26.547 8.984 1 95.31 98 ARG A CA 1
ATOM 822 C C . ARG A 1 98 ? -2.879 26.438 9.32 1 95.31 98 ARG A C 1
ATOM 824 O O . ARG A 1 98 ? -3.268 25.656 10.195 1 95.31 98 ARG A O 1
ATOM 831 N N . GLN A 1 99 ? -3.615 27.156 8.633 1 95 99 GLN A N 1
ATOM 832 C CA . GLN A 1 99 ? -5.055 27.172 8.867 1 95 99 GLN A CA 1
ATOM 833 C C . GLN A 1 99 ? -5.68 25.828 8.531 1 95 99 GLN A C 1
ATOM 835 O O . GLN A 1 99 ? -6.727 25.469 9.07 1 95 99 GLN A O 1
ATOM 840 N N . GLN A 1 100 ? -5.004 25.078 7.652 1 93.88 100 GLN A N 1
ATOM 841 C CA . GLN A 1 100 ? -5.582 23.812 7.195 1 93.88 100 GLN A CA 1
ATOM 842 C C . GLN A 1 100 ? -5.086 22.641 8.031 1 93.88 100 GLN A C 1
ATOM 844 O O . GLN A 1 100 ? -5.551 21.516 7.871 1 93.88 100 GLN A O 1
ATOM 849 N N . HIS A 1 101 ? -4.199 22.922 8.953 1 90.81 101 HIS A N 1
ATOM 850 C CA . HIS A 1 101 ? -3.51 21.875 9.695 1 90.81 101 HIS A CA 1
ATOM 851 C C . HIS A 1 101 ? -4.504 20.953 10.406 1 90.81 101 HIS A C 1
ATOM 853 O O . HIS A 1 101 ? -4.418 19.734 10.281 1 90.81 101 HIS A O 1
ATOM 859 N N . GLU A 1 102 ? -5.395 21.516 11.109 1 88.75 102 GLU A N 1
ATOM 860 C CA . GLU A 1 102 ? -6.328 20.734 11.922 1 88.75 102 GLU A CA 1
ATOM 861 C C . GLU A 1 102 ? -7.172 19.812 11.047 1 88.75 102 GLU A C 1
ATOM 863 O O . GLU A 1 102 ? -7.316 18.625 11.352 1 88.75 102 GLU A O 1
ATOM 868 N N . TYR A 1 103 ? -7.684 20.344 10.023 1 91.19 103 TYR A N 1
ATOM 869 C CA . TYR A 1 103 ? -8.492 19.531 9.125 1 91.19 103 TYR A CA 1
ATOM 870 C C . TYR A 1 103 ? -7.672 18.391 8.523 1 91.19 103 TYR A C 1
ATOM 872 O O . TYR A 1 103 ? -8.109 17.234 8.516 1 91.19 103 TYR A O 1
ATOM 880 N N . LEU A 1 104 ? -6.52 18.734 8.062 1 91.25 104 LEU A N 1
ATOM 881 C CA . LEU A 1 104 ? -5.691 17.766 7.363 1 91.25 104 LEU A CA 1
ATOM 882 C C . LEU A 1 104 ? -5.219 16.656 8.312 1 91.25 104 LEU A C 1
ATOM 884 O O . LEU A 1 104 ? -5.098 15.5 7.922 1 91.25 104 LEU A O 1
ATOM 888 N N . ARG A 1 105 ? -5 17 9.477 1 87.56 105 ARG A N 1
ATOM 889 C CA . ARG A 1 105 ? -4.652 16 10.477 1 87.56 105 ARG A CA 1
ATOM 890 C C . ARG A 1 105 ? -5.836 15.078 10.758 1 87.56 105 ARG A C 1
ATOM 892 O O . ARG A 1 105 ? -5.652 13.875 10.961 1 87.56 105 ARG A O 1
ATOM 899 N N . ASN A 1 106 ? -6.996 15.578 10.781 1 89.56 106 ASN A N 1
ATOM 900 C CA . ASN A 1 106 ? -8.195 14.805 11.062 1 89.56 106 ASN A CA 1
ATOM 901 C C . ASN A 1 106 ? -8.5 13.82 9.938 1 89.56 106 ASN A C 1
ATOM 903 O O . ASN A 1 106 ? -9.156 12.797 10.156 1 89.56 106 ASN A O 1
ATOM 907 N N . VAL A 1 107 ? -8.031 14.141 8.781 1 91.69 107 VAL A N 1
ATOM 908 C CA . VAL A 1 107 ? -8.281 13.266 7.645 1 91.69 107 VAL A CA 1
ATOM 909 C C . VAL A 1 107 ? -7.668 11.891 7.906 1 91.69 107 VAL A C 1
ATOM 911 O O . VAL A 1 107 ? -8.375 10.883 7.941 1 91.69 107 VAL A O 1
ATOM 914 N N . ILE A 1 108 ? -6.406 11.859 8.188 1 87.31 108 ILE A N 1
ATOM 915 C CA . ILE A 1 108 ? -5.734 10.578 8.375 1 87.31 108 ILE A CA 1
ATOM 916 C C . ILE A 1 108 ? -6.199 9.93 9.68 1 87.31 108 ILE A C 1
ATOM 918 O O . ILE A 1 108 ? -6.344 8.711 9.758 1 87.31 108 ILE A O 1
ATOM 922 N N . GLN A 1 109 ? -6.402 10.734 10.641 1 87.44 109 GLN A N 1
ATOM 923 C CA . GLN A 1 109 ? -6.895 10.211 11.914 1 87.44 109 GLN A CA 1
ATOM 924 C C . GLN A 1 109 ? -8.266 9.562 11.75 1 87.44 109 GLN A C 1
ATOM 926 O O . GLN A 1 109 ? -8.531 8.5 12.305 1 87.44 109 GLN A O 1
ATOM 931 N N . GLY A 1 110 ? -9.125 10.25 11.008 1 89.12 110 GLY A N 1
ATOM 932 C CA . GLY A 1 110 ? -10.445 9.703 10.742 1 89.12 110 GLY A CA 1
ATOM 933 C C . GLY A 1 110 ? -10.406 8.383 10 1 89.12 110 GLY A C 1
ATOM 934 O O . GLY A 1 110 ? -11.18 7.473 10.297 1 89.12 110 GLY A O 1
ATOM 935 N N . TRP A 1 111 ? -9.523 8.258 9.07 1 91.38 111 TRP A N 1
ATOM 936 C CA . TRP A 1 111 ? -9.367 7.031 8.297 1 91.38 111 TRP A CA 1
ATOM 937 C C . TRP A 1 111 ? -8.898 5.883 9.188 1 91.38 111 TRP A C 1
ATOM 939 O O . TRP A 1 111 ? -9.484 4.801 9.18 1 91.38 111 TRP A O 1
ATOM 949 N N . VAL A 1 112 ? -7.883 6.137 10.023 1 89.94 112 V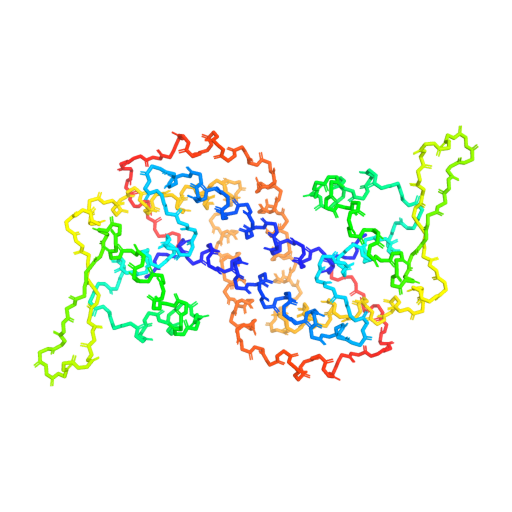AL A N 1
ATOM 950 C CA . VAL A 1 112 ? -7.312 5.109 10.883 1 89.94 112 VAL A CA 1
ATOM 951 C C . VAL A 1 112 ? -8.328 4.715 11.953 1 89.94 112 VAL A C 1
ATOM 953 O O . VAL A 1 112 ? -8.516 3.527 12.234 1 89.94 112 VAL A O 1
ATOM 956 N N . ASP A 1 113 ? -9 5.699 12.445 1 89.69 113 ASP A N 1
ATOM 957 C CA . ASP A 1 113 ? -10.039 5.418 13.43 1 89.69 113 ASP A CA 1
ATOM 958 C C . ASP A 1 113 ? -11.109 4.492 12.852 1 89.69 113 ASP A C 1
ATOM 960 O O . ASP A 1 113 ? -11.578 3.576 13.531 1 89.69 113 ASP A O 1
ATOM 964 N N . TYR A 1 114 ? -11.492 4.793 11.656 1 92.5 114 TYR A N 1
ATOM 965 C CA . TYR A 1 114 ? -12.469 3.943 10.992 1 92.5 114 TYR A CA 1
ATOM 966 C C . TYR A 1 114 ? -11.953 2.518 10.852 1 92.5 114 TYR A C 1
ATOM 968 O O . TYR A 1 114 ? -12.68 1.558 11.133 1 92.5 114 TYR A O 1
ATOM 976 N N . LEU A 1 115 ? -10.711 2.348 10.492 1 92.44 115 LEU A N 1
ATOM 977 C CA . LEU A 1 115 ? -10.117 1.043 10.211 1 92.44 115 LEU A CA 1
ATOM 978 C C . LEU A 1 115 ? -10.016 0.206 11.477 1 92.44 115 LEU A C 1
ATOM 980 O O . LEU A 1 115 ? -10.203 -1.013 11.438 1 92.44 115 LEU A O 1
ATOM 984 N N . VAL A 1 116 ? -9.758 0.84 12.641 1 91.81 116 VAL A N 1
ATOM 985 C CA . VAL A 1 116 ? -9.453 0.078 13.844 1 91.81 116 VAL A CA 1
ATOM 986 C C . VAL A 1 116 ? -10.641 0.142 14.805 1 91.81 116 VAL A C 1
ATOM 988 O O . VAL A 1 116 ? -10.523 -0.219 15.977 1 91.81 116 VAL A O 1
ATOM 991 N N . ALA A 1 117 ? -11.727 0.608 14.352 1 90.88 117 ALA A N 1
ATOM 992 C CA . ALA A 1 117 ? -12.883 0.921 15.188 1 90.88 117 ALA A CA 1
ATOM 993 C C . ALA A 1 117 ? -13.297 -0.283 16.031 1 90.88 117 ALA A C 1
ATOM 995 O O . ALA A 1 117 ? -13.766 -0.127 17.156 1 90.88 117 ALA A O 1
ATOM 996 N N . ASP A 1 118 ? -13.07 -1.496 15.547 1 90.81 118 ASP A N 1
ATOM 997 C CA . ASP A 1 118 ? -13.547 -2.691 16.234 1 90.81 118 ASP A CA 1
ATOM 998 C C . ASP A 1 118 ? -12.406 -3.402 16.953 1 90.81 118 ASP A C 1
ATOM 1000 O O . ASP A 1 118 ? -12.547 -4.555 17.359 1 90.81 118 ASP A O 1
ATOM 1004 N N . MET A 1 119 ? -11.328 -2.717 17.094 1 91.69 119 MET A N 1
ATOM 1005 C CA . MET A 1 119 ? -10.172 -3.293 17.766 1 91.69 119 MET A CA 1
ATOM 1006 C C . MET A 1 119 ? -9.953 -2.625 19.125 1 91.69 119 MET A C 1
ATOM 1008 O O . MET A 1 119 ? -10.219 -1.435 19.281 1 91.69 119 MET A O 1
ATOM 1012 N N . ASP A 1 120 ? -9.523 -3.43 20.062 1 91.69 120 ASP A N 1
ATOM 1013 C CA . ASP A 1 120 ? -9.219 -2.838 21.359 1 91.69 120 ASP A CA 1
ATOM 1014 C C . ASP A 1 120 ? -7.828 -2.215 21.359 1 91.69 120 ASP A C 1
ATOM 1016 O O . ASP A 1 120 ? -7.074 -2.354 20.406 1 91.69 120 ASP A O 1
ATOM 1020 N N . LYS A 1 121 ? -7.543 -1.527 22.453 1 90.81 121 LYS A N 1
ATOM 1021 C CA . LYS A 1 121 ? -6.301 -0.762 22.531 1 90.81 121 LYS A CA 1
ATOM 1022 C C . LYS A 1 121 ? -5.086 -1.68 22.453 1 90.81 121 LYS A C 1
ATOM 1024 O O . LYS A 1 121 ? -4.074 -1.331 21.844 1 90.81 121 LYS A O 1
ATOM 1029 N N . LYS A 1 122 ? -5.176 -2.762 23.047 1 91.25 122 LYS A N 1
ATOM 1030 C CA . LYS A 1 122 ? -4.07 -3.717 23.031 1 91.25 122 LYS A CA 1
ATOM 1031 C C . LYS A 1 122 ? -3.83 -4.246 21.625 1 91.25 122 LYS A C 1
ATOM 1033 O O . LYS A 1 122 ? -2.688 -4.309 21.156 1 91.25 122 LYS A O 1
ATOM 1038 N N . GLU A 1 123 ? -4.887 -4.547 20.938 1 89.88 123 GLU A N 1
ATOM 1039 C CA . GLU A 1 123 ? -4.805 -5.027 19.562 1 89.88 123 GLU A CA 1
ATOM 1040 C C . GLU A 1 123 ? -4.184 -3.975 18.656 1 89.88 123 GLU A C 1
ATOM 1042 O O . GLU A 1 123 ? -3.346 -4.297 17.797 1 89.88 123 GLU A O 1
ATOM 1047 N N . ILE A 1 124 ? -4.59 -2.797 18.906 1 89.56 124 ILE A N 1
ATOM 1048 C CA . ILE A 1 124 ? -4.117 -1.699 18.078 1 89.56 124 ILE A CA 1
ATOM 1049 C C . ILE A 1 124 ? -2.617 -1.5 18.281 1 89.56 124 ILE A C 1
ATOM 1051 O O . ILE A 1 124 ? -1.861 -1.343 17.328 1 89.56 124 ILE A O 1
ATOM 1055 N N . LYS A 1 125 ? -2.232 -1.535 19.469 1 89.19 125 LYS A N 1
ATOM 1056 C CA . LYS A 1 125 ? -0.822 -1.353 19.797 1 89.19 125 LYS A CA 1
ATOM 1057 C C . LYS A 1 125 ? 0.03 -2.471 19.203 1 89.19 125 LYS A C 1
ATOM 1059 O O . LYS A 1 125 ? 1.108 -2.215 18.656 1 89.19 125 LYS A O 1
ATOM 1064 N N . GLU A 1 126 ? -0.428 -3.637 19.297 1 89.19 126 GLU A N 1
ATOM 1065 C CA . GLU A 1 126 ? 0.292 -4.777 18.734 1 89.19 126 GLU A CA 1
ATOM 1066 C C . GLU A 1 126 ? 0.388 -4.68 17.219 1 89.19 126 GLU A C 1
ATOM 1068 O O . GLU A 1 126 ? 1.427 -4.996 16.625 1 89.19 126 GLU A O 1
ATOM 1073 N N . LEU A 1 127 ? -0.688 -4.281 16.656 1 89.75 127 LEU A N 1
ATOM 1074 C CA . LEU A 1 127 ? -0.71 -4.105 15.203 1 89.75 127 LEU A CA 1
ATOM 1075 C C . LEU A 1 127 ? 0.259 -3.012 14.773 1 89.75 127 LEU A C 1
ATOM 1077 O O . LEU A 1 127 ? 0.988 -3.172 13.789 1 89.75 127 LEU A O 1
ATOM 1081 N N . PHE A 1 128 ? 0.215 -2.004 15.555 1 87.88 128 PHE A N 1
ATOM 1082 C CA . PHE A 1 128 ? 1.119 -0.895 15.273 1 87.88 128 PHE A CA 1
ATOM 1083 C C . PHE A 1 128 ? 2.572 -1.346 15.359 1 87.88 128 PHE A C 1
ATOM 1085 O O . PHE A 1 128 ? 3.365 -1.08 14.453 1 87.88 128 PHE A O 1
ATOM 1092 N N . ASN A 1 129 ? 2.881 -2.045 16.344 1 88.69 129 ASN A N 1
ATOM 1093 C CA . ASN A 1 129 ? 4.246 -2.523 16.531 1 88.69 129 ASN A CA 1
ATOM 1094 C C . ASN A 1 129 ? 4.648 -3.51 15.438 1 88.69 129 ASN A C 1
ATOM 1096 O O . ASN A 1 129 ? 5.777 -3.473 14.945 1 88.69 129 ASN A O 1
ATOM 1100 N N . GLY A 1 130 ? 3.76 -4.328 15.133 1 89.25 130 GLY A N 1
ATOM 1101 C CA . GLY A 1 130 ? 4.012 -5.273 14.055 1 89.25 130 GLY A CA 1
ATOM 1102 C C . GLY A 1 130 ? 4.258 -4.598 12.719 1 89.25 130 GLY A C 1
ATOM 1103 O O . GLY A 1 130 ? 5.188 -4.965 11.992 1 89.25 130 GLY A O 1
ATOM 1104 N N . PHE A 1 131 ? 3.465 -3.6 12.43 1 88.94 131 PHE A N 1
ATOM 1105 C CA . PHE A 1 131 ? 3.621 -2.844 11.195 1 88.94 131 PHE A CA 1
ATOM 1106 C C . PHE A 1 131 ? 4.969 -2.133 11.156 1 88.94 131 PHE A C 1
ATOM 1108 O O . PHE A 1 131 ? 5.629 -2.094 10.117 1 88.94 131 PHE A O 1
ATOM 1115 N N . HIS A 1 132 ? 5.258 -1.598 12.25 1 88.25 132 HIS A N 1
ATOM 1116 C CA . HIS A 1 132 ? 6.539 -0.909 12.344 1 88.25 132 HIS A CA 1
ATOM 1117 C C . HIS A 1 132 ? 7.691 -1.848 12 1 88.25 132 HIS A C 1
ATOM 1119 O O . HIS A 1 132 ? 8.602 -1.476 11.258 1 88.25 132 HIS A O 1
ATOM 1125 N N . LYS A 1 133 ? 7.652 -3.008 12.5 1 91.38 133 LYS A N 1
ATOM 1126 C CA . LYS A 1 133 ? 8.695 -3.998 12.227 1 91.38 133 LYS A CA 1
ATOM 1127 C C . LYS A 1 133 ? 8.727 -4.371 10.75 1 91.38 133 LYS A C 1
ATOM 1129 O O . LYS A 1 133 ? 9.805 -4.469 10.148 1 91.38 133 LYS A O 1
ATOM 1134 N N . LEU A 1 134 ? 7.57 -4.535 10.172 1 92.25 134 LEU A N 1
ATOM 1135 C CA . LEU A 1 134 ? 7.477 -4.887 8.758 1 92.25 134 LEU A CA 1
ATOM 1136 C C . LEU A 1 134 ? 8.078 -3.791 7.883 1 92.25 134 LEU A C 1
ATOM 1138 O O . LEU A 1 134 ? 8.844 -4.078 6.957 1 92.25 134 LEU A O 1
ATOM 1142 N N . VAL A 1 135 ? 7.699 -2.586 8.227 1 90.44 135 VAL A N 1
ATOM 1143 C CA . VAL A 1 135 ? 8.133 -1.446 7.422 1 90.44 135 VAL A CA 1
ATOM 1144 C C . VAL A 1 135 ? 9.648 -1.279 7.531 1 90.44 135 VAL A C 1
ATOM 1146 O O . VAL A 1 135 ? 10.32 -1.036 6.531 1 90.44 135 VAL A O 1
ATOM 1149 N N . ASP A 1 136 ? 10.148 -1.438 8.719 1 89.56 136 ASP A N 1
ATOM 1150 C CA . ASP A 1 136 ? 11.594 -1.339 8.93 1 89.56 136 ASP A CA 1
ATOM 1151 C C . ASP A 1 136 ? 12.336 -2.373 8.086 1 89.56 136 ASP A C 1
ATOM 1153 O O . ASP A 1 136 ? 13.328 -2.049 7.426 1 89.56 136 ASP A O 1
ATOM 1157 N N . ARG A 1 137 ? 11.859 -3.525 8.094 1 92.31 137 ARG A N 1
ATOM 1158 C CA . ARG A 1 137 ? 12.469 -4.594 7.312 1 92.31 137 ARG A CA 1
ATOM 1159 C C . ARG A 1 137 ? 12.336 -4.328 5.816 1 92.31 137 ARG A C 1
ATOM 1161 O O . ARG A 1 137 ? 13.273 -4.559 5.051 1 92.31 137 ARG A O 1
ATOM 1168 N N . ALA A 1 138 ? 11.164 -3.885 5.398 1 92.19 138 ALA A N 1
ATOM 1169 C CA . ALA A 1 138 ? 10.922 -3.611 3.982 1 92.19 138 ALA A CA 1
ATOM 1170 C C . ALA A 1 138 ? 11.867 -2.533 3.463 1 92.19 138 ALA A C 1
ATOM 1172 O O . ALA A 1 138 ? 12.398 -2.643 2.354 1 92.19 138 ALA A O 1
ATOM 1173 N N . CYS A 1 139 ? 12.094 -1.564 4.262 1 88.44 139 CYS A N 1
ATOM 1174 C CA . CYS A 1 139 ? 12.953 -0.453 3.871 1 88.44 139 CYS A CA 1
ATOM 1175 C C . CYS A 1 139 ? 14.414 -0.888 3.801 1 88.44 139 CYS A C 1
ATOM 1177 O O . CYS A 1 139 ? 15.172 -0.392 2.969 1 88.44 139 CYS A O 1
ATOM 1179 N N . ASP A 1 140 ? 14.734 -1.835 4.633 1 89.75 140 ASP A N 1
ATOM 1180 C CA . ASP A 1 140 ? 16.125 -2.264 4.73 1 89.75 140 ASP A CA 1
ATOM 1181 C C . ASP A 1 140 ? 16.438 -3.33 3.686 1 89.75 140 ASP A C 1
ATOM 1183 O O . ASP A 1 140 ? 17.609 -3.639 3.447 1 89.75 140 ASP A O 1
ATOM 1187 N N . ALA A 1 141 ? 15.461 -3.793 3.09 1 91.88 141 ALA A N 1
ATOM 1188 C CA . ALA A 1 141 ? 15.664 -4.934 2.197 1 91.88 141 ALA A CA 1
ATOM 1189 C C . ALA A 1 141 ? 16.422 -4.52 0.943 1 91.88 141 ALA A C 1
ATOM 1191 O O . ALA A 1 141 ? 16.125 -3.486 0.339 1 91.88 141 ALA A O 1
ATOM 1192 N N . ASP A 1 142 ? 17.484 -5.273 0.68 1 92.12 142 ASP A N 1
ATOM 1193 C CA . ASP A 1 142 ? 18.078 -5.242 -0.655 1 92.12 142 ASP A CA 1
ATOM 1194 C C . ASP A 1 142 ? 17.312 -6.145 -1.618 1 92.12 142 ASP A C 1
ATOM 1196 O O . ASP A 1 142 ? 17.578 -7.344 -1.7 1 92.12 142 ASP A O 1
ATOM 1200 N N . LEU A 1 143 ? 16.438 -5.547 -2.346 1 91.75 143 LEU A N 1
ATOM 1201 C CA . LEU A 1 143 ? 15.453 -6.281 -3.123 1 91.75 143 LEU A CA 1
ATOM 1202 C C . LEU A 1 143 ? 16.125 -7.129 -4.199 1 91.75 143 LEU A C 1
ATOM 1204 O O . LEU A 1 143 ? 15.688 -8.25 -4.469 1 91.75 143 LEU A O 1
ATOM 1208 N N . VAL A 1 144 ? 17.156 -6.617 -4.812 1 90.75 144 VAL A N 1
ATOM 1209 C CA . VAL A 1 144 ? 17.859 -7.336 -5.867 1 90.75 144 VAL A CA 1
ATOM 1210 C C . VAL A 1 144 ? 18.531 -8.578 -5.289 1 90.75 144 VAL A C 1
ATOM 1212 O O . VAL A 1 144 ? 18.391 -9.68 -5.836 1 90.75 144 VAL A O 1
ATOM 1215 N N . GLU A 1 145 ? 19.234 -8.398 -4.148 1 92.19 145 GLU A N 1
ATOM 1216 C CA . GLU A 1 145 ? 19.906 -9.508 -3.49 1 92.19 145 GLU A CA 1
ATOM 1217 C C . GLU A 1 145 ? 18.906 -10.555 -3.006 1 92.19 145 GLU A C 1
ATOM 1219 O O . GLU A 1 145 ? 19.172 -11.758 -3.113 1 92.19 145 GLU A O 1
ATOM 1224 N N . LEU A 1 146 ? 17.844 -10.094 -2.475 1 91.75 146 LEU A N 1
ATOM 1225 C CA . LEU A 1 146 ? 16.812 -11.008 -1.982 1 91.75 146 LEU A CA 1
ATOM 1226 C C . LEU A 1 146 ? 16.234 -11.836 -3.123 1 91.75 146 LEU A C 1
ATOM 1228 O O . LEU A 1 146 ? 15.984 -13.039 -2.961 1 91.75 146 LEU A O 1
ATOM 1232 N N . ALA A 1 147 ? 16.016 -11.195 -4.223 1 91.38 147 ALA A N 1
ATOM 1233 C CA . ALA A 1 147 ? 15.43 -11.867 -5.379 1 91.38 147 ALA A CA 1
ATOM 1234 C C . ALA A 1 147 ? 16.359 -12.938 -5.934 1 91.38 147 ALA A C 1
ATOM 1236 O O . ALA A 1 147 ? 15.906 -13.938 -6.488 1 91.38 147 ALA A O 1
ATOM 1237 N N . LYS A 1 148 ? 17.609 -12.75 -5.785 1 89.19 148 LYS A N 1
ATOM 1238 C CA . LYS A 1 148 ? 18.609 -13.703 -6.273 1 89.19 148 LYS A CA 1
ATOM 1239 C C . LYS A 1 148 ? 18.609 -14.977 -5.43 1 89.19 148 LYS A C 1
ATOM 1241 O O . LYS A 1 148 ? 19.016 -16.047 -5.906 1 89.19 148 LYS A O 1
ATOM 1246 N N . HIS A 1 149 ? 18.234 -14.891 -4.172 1 83.19 149 HIS A N 1
ATOM 1247 C CA . HIS A 1 149 ? 18.359 -16.016 -3.244 1 83.19 149 HIS A CA 1
ATOM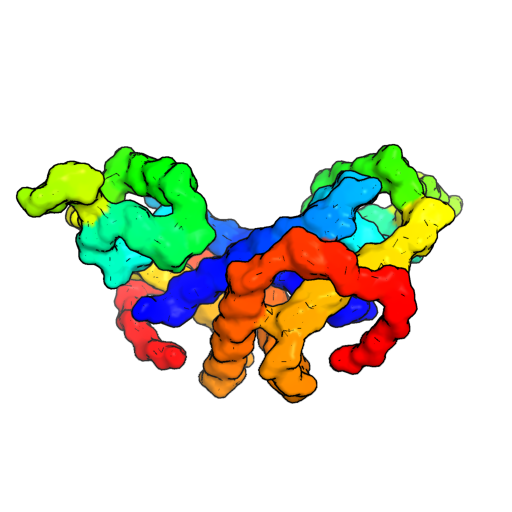 1248 C C . HIS A 1 149 ? 17.016 -16.656 -2.949 1 83.19 149 HIS A C 1
ATOM 1250 O O . HIS A 1 149 ? 16.828 -17.25 -1.889 1 83.19 149 HIS A O 1
ATOM 1256 N N . LEU A 1 150 ? 16.109 -16.453 -3.795 1 82.31 150 LEU A N 1
ATOM 1257 C CA . LEU A 1 150 ? 14.812 -17.109 -3.609 1 82.31 150 LEU A CA 1
ATOM 1258 C C . LEU A 1 150 ? 14.953 -18.625 -3.736 1 82.31 150 LEU A C 1
ATOM 1260 O O . LEU A 1 150 ? 15.742 -19.109 -4.555 1 82.31 150 LEU A O 1
ATOM 1264 N N . PRO A 1 151 ? 14.375 -19.344 -2.777 1 66.5 151 PRO A N 1
ATOM 1265 C CA . PRO A 1 151 ? 14.453 -20.797 -2.898 1 66.5 151 PRO A CA 1
ATOM 1266 C C . PRO A 1 151 ? 13.797 -21.312 -4.176 1 66.5 151 PRO A C 1
ATOM 1268 O O . PRO A 1 151 ? 12.805 -20.766 -4.641 1 66.5 151 PRO A O 1
ATOM 1271 N N . THR A 1 152 ? 14.367 -21.969 -5.156 1 60.94 152 THR A N 1
ATOM 1272 C CA . THR A 1 152 ? 13.828 -22.531 -6.387 1 60.94 152 THR A CA 1
ATOM 1273 C C . THR A 1 152 ? 12.977 -23.766 -6.086 1 60.94 152 THR A C 1
ATOM 1275 O O . THR A 1 152 ? 12.141 -24.156 -6.902 1 60.94 152 THR A O 1
ATOM 1278 N N . GLY A 1 153 ? 13.195 -24.562 -4.785 1 50.25 153 GLY A N 1
ATOM 1279 C CA . GLY A 1 153 ? 12.625 -25.891 -4.633 1 50.25 153 GLY A CA 1
ATOM 1280 C C . GLY A 1 153 ? 11.852 -26.062 -3.34 1 50.25 153 GLY A C 1
ATOM 1281 O O . GLY A 1 153 ? 11.492 -27.188 -2.971 1 50.25 153 GLY A O 1
ATOM 1282 N N . GLY A 1 154 ? 11.992 -25.219 -2.4 1 46.81 154 GLY A N 1
ATOM 1283 C CA . GLY A 1 154 ? 11.648 -25.734 -1.087 1 46.81 154 GLY A CA 1
ATOM 1284 C C . GLY A 1 154 ? 10.148 -25.891 -0.884 1 46.81 154 GLY A C 1
ATOM 1285 O O . GLY A 1 154 ? 9.352 -25.344 -1.645 1 46.81 154 GLY A O 1
ATOM 1286 N N . ALA A 1 155 ? 9.812 -27.016 -0.039 1 41.91 155 ALA A N 1
ATOM 1287 C CA . ALA A 1 155 ? 8.516 -27.5 0.424 1 41.91 155 ALA A CA 1
ATOM 1288 C C . ALA A 1 155 ? 7.609 -26.344 0.817 1 41.91 155 ALA A C 1
ATOM 1290 O O . ALA A 1 155 ? 8.086 -25.312 1.304 1 41.91 155 ALA A O 1
ATOM 1291 N N . VAL A 1 156 ? 6.555 -26.234 0.114 1 43.84 156 VAL A N 1
ATOM 1292 C CA . VAL A 1 156 ? 5.441 -25.438 0.632 1 43.84 156 VAL A CA 1
ATOM 1293 C C . VAL A 1 156 ? 5.508 -25.391 2.156 1 43.84 156 VAL A C 1
ATOM 1295 O O . VAL A 1 156 ? 5.371 -26.422 2.822 1 43.84 156 VAL A O 1
ATOM 1298 N N . ARG A 1 157 ? 6.543 -24.781 2.746 1 40.03 157 ARG A N 1
ATOM 1299 C CA . ARG A 1 157 ? 6.602 -24.828 4.203 1 40.03 157 ARG A CA 1
ATOM 1300 C C . ARG A 1 157 ? 5.223 -24.594 4.812 1 40.03 157 ARG A C 1
ATOM 1302 O O . ARG A 1 157 ? 4.441 -23.797 4.301 1 40.03 157 ARG A O 1
ATOM 1309 N N . ASP A 1 158 ? 4.863 -25.469 5.688 1 39.88 158 ASP A N 1
ATOM 1310 C CA . ASP A 1 158 ? 3.637 -25.562 6.473 1 39.88 158 ASP A CA 1
ATOM 1311 C C . ASP A 1 158 ? 3.168 -24.172 6.906 1 39.88 158 ASP A C 1
ATOM 1313 O O . ASP A 1 158 ? 3.986 -23.297 7.203 1 39.88 158 ASP A O 1
ATOM 1317 N N . LYS A 1 159 ? 1.854 -23.859 6.758 1 36.75 159 LYS A N 1
ATOM 1318 C CA . LYS A 1 159 ? 0.762 -22.922 6.984 1 36.75 159 LYS A CA 1
ATOM 1319 C C . LYS A 1 159 ? 0.981 -22.125 8.266 1 36.75 159 LYS A C 1
ATOM 1321 O O . LYS A 1 159 ? 1.225 -22.703 9.328 1 36.75 159 LYS A O 1
ATOM 1326 N N . LEU A 1 160 ? 1.646 -20.922 8.25 1 34.59 160 LEU A N 1
ATOM 1327 C CA . LEU A 1 160 ? 1.383 -20.188 9.492 1 34.59 160 LEU A CA 1
ATOM 1328 C C . LEU A 1 160 ? -0.094 -20.266 9.859 1 34.59 160 LEU A C 1
ATOM 1330 O O . LEU A 1 160 ? -0.963 -20.188 8.992 1 34.59 160 LEU A O 1
ATOM 1334 N N . MET B 1 1 ? 5.848 12.461 16.578 1 46.47 1 MET B N 1
ATOM 1335 C CA . MET B 1 1 ? 5.402 12.156 15.219 1 46.47 1 MET B CA 1
ATOM 1336 C C . MET B 1 1 ? 4.113 11.344 15.242 1 46.47 1 MET B C 1
ATOM 1338 O O . MET B 1 1 ? 4.02 10.344 15.953 1 46.47 1 MET B O 1
ATOM 1342 N N . ASP B 1 2 ? 2.986 11.945 14.883 1 58.84 2 ASP B N 1
ATOM 1343 C CA . ASP B 1 2 ? 1.661 11.375 15.109 1 58.84 2 ASP B CA 1
ATOM 1344 C C . ASP B 1 2 ? 1.528 10.008 14.453 1 58.84 2 ASP B C 1
ATOM 1346 O O . ASP B 1 2 ? 1.765 9.859 13.25 1 58.84 2 ASP B O 1
ATOM 1350 N N . GLU B 1 3 ? 1.68 9.008 15.367 1 65.62 3 GLU B N 1
ATOM 1351 C CA . GLU B 1 3 ? 1.585 7.586 15.062 1 65.62 3 GLU B CA 1
ATOM 1352 C C . GLU B 1 3 ? 0.563 7.32 13.961 1 65.62 3 GLU B C 1
ATOM 1354 O O . GLU B 1 3 ? 0.751 6.422 13.141 1 65.62 3 GLU B O 1
ATOM 1359 N N . TYR B 1 4 ? -0.292 8.234 13.883 1 66 4 TYR B N 1
ATOM 1360 C CA . TYR B 1 4 ? -1.376 7.984 12.938 1 66 4 TYR B CA 1
ATOM 1361 C C . TYR B 1 4 ? -0.931 8.266 11.508 1 66 4 TYR B C 1
ATOM 1363 O O . TYR B 1 4 ? -1.331 7.566 10.578 1 66 4 TYR B O 1
ATOM 1371 N N . VAL B 1 5 ? -0.053 9.219 11.477 1 64.38 5 VAL B N 1
ATOM 1372 C CA . VAL B 1 5 ? 0.424 9.633 10.156 1 64.38 5 VAL B CA 1
ATOM 1373 C C . VAL B 1 5 ? 1.275 8.516 9.547 1 64.38 5 VAL B C 1
ATOM 1375 O O . VAL B 1 5 ? 1.26 8.312 8.336 1 64.38 5 VAL B O 1
ATOM 1378 N N . ASN B 1 6 ? 1.745 7.781 10.414 1 75.12 6 ASN B N 1
ATOM 1379 C CA . ASN B 1 6 ? 2.656 6.738 9.961 1 75.12 6 ASN B CA 1
ATOM 1380 C C . ASN B 1 6 ? 1.907 5.598 9.273 1 75.12 6 ASN B C 1
ATOM 1382 O O . ASN B 1 6 ? 2.447 4.941 8.383 1 75.12 6 ASN B O 1
ATOM 1386 N N . TRP B 1 7 ? 0.648 5.461 9.648 1 75.38 7 TRP B N 1
ATOM 1387 C CA . TRP B 1 7 ? -0.1 4.34 9.094 1 75.38 7 TRP B CA 1
ATOM 1388 C C . TRP B 1 7 ? -0.237 4.473 7.582 1 75.38 7 TRP B C 1
ATOM 1390 O O . TRP B 1 7 ? -0.003 3.512 6.844 1 75.38 7 TRP B O 1
ATOM 1400 N N . GLY B 1 8 ? -0.678 5.594 7.172 1 72.06 8 GLY B N 1
ATOM 1401 C CA . GLY B 1 8 ? -0.832 5.797 5.738 1 72.06 8 GLY B CA 1
ATOM 1402 C C . GLY B 1 8 ? 0.463 5.617 4.969 1 72.06 8 GLY B C 1
ATOM 1403 O O . GLY B 1 8 ? 0.473 5.02 3.891 1 72.06 8 GLY B O 1
ATOM 1404 N N . ARG B 1 9 ? 1.479 6.008 5.539 1 78.81 9 ARG B N 1
ATOM 1405 C CA . ARG B 1 9 ? 2.785 5.895 4.898 1 78.81 9 ARG B CA 1
ATOM 1406 C C . ARG B 1 9 ? 3.271 4.449 4.902 1 78.81 9 ARG B C 1
ATOM 1408 O O . ARG B 1 9 ? 3.879 3.992 3.932 1 78.81 9 ARG B O 1
ATOM 1415 N N . TRP B 1 10 ? 2.908 3.795 5.93 1 86.12 10 TRP B N 1
ATOM 1416 C CA . TRP B 1 10 ? 3.373 2.418 6.059 1 86.12 10 TRP B CA 1
ATOM 1417 C C . TRP B 1 10 ? 2.748 1.528 4.992 1 86.12 10 TRP B C 1
ATOM 1419 O O . TRP B 1 10 ? 3.42 0.669 4.418 1 86.12 10 TRP B O 1
ATOM 1429 N N . PHE B 1 11 ? 1.49 1.836 4.727 1 88.38 11 PHE B N 1
ATOM 1430 C CA . PHE B 1 11 ? 0.819 1.062 3.688 1 88.38 11 PHE B CA 1
ATOM 1431 C C . PHE B 1 11 ? 1.483 1.282 2.334 1 88.38 11 PHE B C 1
ATOM 1433 O O . PHE B 1 11 ? 1.683 0.332 1.574 1 88.38 11 PHE B O 1
ATOM 1440 N N . SER B 1 12 ? 1.857 2.449 2.092 1 87.69 12 SER B N 1
ATOM 1441 C CA . SER B 1 12 ? 2.48 2.787 0.815 1 87.69 12 SER B CA 1
ATOM 1442 C C . SER B 1 12 ? 3.861 2.152 0.69 1 87.69 12 SER B C 1
ATOM 1444 O O . SER B 1 12 ? 4.223 1.646 -0.374 1 87.69 12 SER B O 1
ATOM 1446 N N . ILE B 1 13 ? 4.602 2.189 1.759 1 87.75 13 ILE B N 1
ATOM 1447 C CA . ILE B 1 13 ? 5.949 1.627 1.747 1 87.75 13 ILE B CA 1
ATOM 1448 C C . ILE B 1 13 ? 5.875 0.119 1.514 1 87.75 13 ILE B C 1
ATOM 1450 O O . ILE B 1 13 ? 6.566 -0.414 0.644 1 87.75 13 ILE B O 1
ATOM 1454 N N . LEU B 1 14 ? 5.051 -0.52 2.242 1 91.25 14 LEU B N 1
ATOM 1455 C CA . LEU B 1 14 ? 4.93 -1.968 2.117 1 91.25 14 LEU B CA 1
ATOM 1456 C C . LEU B 1 14 ? 4.453 -2.355 0.721 1 91.25 14 LEU B C 1
ATOM 1458 O O . LEU B 1 14 ? 4.961 -3.311 0.129 1 91.25 14 LEU B O 1
ATOM 1462 N N . HIS B 1 15 ? 3.525 -1.608 0.233 1 90.38 15 HIS B N 1
ATOM 1463 C CA . HIS B 1 15 ? 3.02 -1.879 -1.107 1 90.38 15 HIS B CA 1
ATOM 1464 C C . HIS B 1 15 ? 4.105 -1.676 -2.158 1 90.38 15 HIS B C 1
ATOM 1466 O O . HIS B 1 15 ? 4.344 -2.555 -2.988 1 90.38 15 HIS B O 1
ATOM 1472 N N . ARG B 1 16 ? 4.785 -0.59 -2.127 1 88.81 16 ARG B N 1
ATOM 1473 C CA . ARG B 1 16 ? 5.785 -0.246 -3.131 1 88.81 16 ARG B CA 1
ATOM 1474 C C . ARG B 1 16 ? 6.953 -1.224 -3.096 1 88.81 16 ARG B C 1
ATOM 1476 O O . ARG B 1 16 ? 7.395 -1.712 -4.141 1 88.81 16 ARG B O 1
ATOM 1483 N N . ARG B 1 17 ? 7.457 -1.45 -1.913 1 90.62 17 ARG B N 1
ATOM 1484 C CA . ARG B 1 17 ? 8.602 -2.342 -1.774 1 90.62 17 ARG B CA 1
ATOM 1485 C C . ARG B 1 17 ? 8.25 -3.762 -2.199 1 90.62 17 ARG B C 1
ATOM 1487 O O . ARG B 1 17 ? 9.07 -4.465 -2.785 1 90.62 17 ARG B O 1
ATOM 1494 N N . SER B 1 18 ? 7.012 -4.172 -1.878 1 92.62 18 SER B N 1
ATOM 1495 C CA . SER B 1 18 ? 6.551 -5.48 -2.324 1 92.62 18 SER B CA 1
ATOM 1496 C C . SER B 1 18 ? 6.469 -5.551 -3.844 1 92.62 18 SER B C 1
ATOM 1498 O O . SER B 1 18 ? 6.895 -6.535 -4.453 1 92.62 18 SER B O 1
ATOM 1500 N N . GLN B 1 19 ? 5.93 -4.566 -4.422 1 91.75 19 GLN B N 1
ATOM 1501 C CA . GLN B 1 19 ? 5.828 -4.5 -5.875 1 91.75 19 GLN B CA 1
ATOM 1502 C C . GLN B 1 19 ? 7.207 -4.551 -6.527 1 91.75 19 GLN B C 1
ATOM 1504 O O . GLN B 1 19 ? 7.426 -5.309 -7.477 1 91.75 19 GLN B O 1
ATOM 1509 N N . LEU B 1 20 ? 8.109 -3.797 -6.004 1 91.88 20 LEU B N 1
ATOM 1510 C CA . LEU B 1 20 ? 9.461 -3.746 -6.551 1 91.88 20 LEU B CA 1
ATOM 1511 C C . LEU B 1 20 ? 10.141 -5.105 -6.438 1 91.88 20 LEU B C 1
ATOM 1513 O O . LEU B 1 20 ? 10.812 -5.547 -7.371 1 91.88 20 LEU B O 1
ATOM 1517 N N . PHE B 1 21 ? 9.953 -5.703 -5.355 1 93.69 21 PHE B N 1
ATOM 1518 C CA . PHE B 1 21 ? 10.547 -7.02 -5.148 1 93.69 21 PHE B CA 1
ATOM 1519 C C . PHE B 1 21 ? 10.008 -8.023 -6.16 1 93.69 21 PHE B C 1
ATOM 1521 O O . PHE B 1 21 ? 10.773 -8.758 -6.781 1 93.69 21 PHE B O 1
ATOM 1528 N N . VAL B 1 22 ? 8.695 -8.016 -6.27 1 93.12 22 VAL B N 1
ATOM 1529 C CA . VAL B 1 22 ? 8.047 -8.984 -7.148 1 93.12 22 VAL B CA 1
ATOM 1530 C C . VAL B 1 22 ? 8.492 -8.758 -8.594 1 93.12 22 VAL B C 1
ATOM 1532 O O . VAL B 1 22 ? 8.812 -9.711 -9.305 1 93.12 22 VAL B O 1
ATOM 1535 N N . VAL B 1 23 ? 8.5 -7.586 -9.031 1 94.25 23 VAL B N 1
ATOM 1536 C CA . VAL B 1 23 ? 8.891 -7.262 -10.398 1 94.25 23 VAL B CA 1
ATOM 1537 C C . VAL B 1 23 ? 10.344 -7.66 -10.633 1 94.25 23 VAL B C 1
ATOM 1539 O O . VAL B 1 23 ? 10.68 -8.227 -11.672 1 94.25 23 VAL B O 1
ATOM 1542 N N . GLU B 1 24 ? 11.164 -7.391 -9.617 1 94.94 24 GLU B N 1
ATOM 1543 C CA . GLU B 1 24 ? 12.562 -7.777 -9.711 1 94.94 24 GLU B CA 1
ATOM 1544 C C . GLU B 1 24 ? 12.711 -9.297 -9.812 1 94.94 24 GLU B C 1
ATOM 1546 O O . GLU B 1 24 ? 13.438 -9.797 -10.68 1 94.94 24 GLU B O 1
ATOM 1551 N N . ALA B 1 25 ? 12.008 -9.969 -8.969 1 94.5 25 ALA B N 1
ATOM 1552 C CA . ALA B 1 25 ? 12.102 -11.43 -8.914 1 94.5 25 ALA B CA 1
ATOM 1553 C C . ALA B 1 25 ? 11.523 -12.055 -10.172 1 94.5 25 ALA B C 1
ATOM 1555 O O . ALA B 1 25 ? 11.93 -13.148 -10.578 1 94.5 25 ALA B O 1
ATOM 1556 N N . CYS B 1 26 ? 10.578 -11.391 -10.836 1 95.75 26 CYS B N 1
ATOM 1557 C CA . CYS B 1 26 ? 9.875 -11.961 -11.984 1 95.75 26 CYS B CA 1
ATOM 1558 C C . CYS B 1 26 ? 10.375 -11.352 -13.289 1 95.75 26 CYS B C 1
ATOM 1560 O O . CYS B 1 26 ? 9.711 -11.461 -14.32 1 95.75 26 CYS B O 1
ATOM 1562 N N . GLN B 1 27 ? 11.5 -10.742 -13.219 1 93.69 27 GLN B N 1
ATOM 1563 C CA . GLN B 1 27 ? 12.047 -10.062 -14.383 1 93.69 27 GLN B CA 1
ATOM 1564 C C . GLN B 1 27 ? 12.18 -11.023 -15.57 1 93.69 27 GLN B C 1
ATOM 1566 O O . GLN B 1 27 ? 11.883 -10.648 -16.703 1 93.69 27 GLN B O 1
ATOM 1571 N N . LYS B 1 28 ? 12.594 -12.164 -15.375 1 93.12 28 LYS B N 1
ATOM 1572 C CA . LYS B 1 28 ? 12.82 -13.148 -16.438 1 93.12 28 LYS B CA 1
ATOM 1573 C C . LYS B 1 28 ? 11.508 -13.523 -17.125 1 93.12 28 LYS B C 1
ATOM 1575 O O . LYS B 1 28 ? 11.516 -14.023 -18.25 1 93.12 28 LYS B O 1
ATOM 1580 N N . PHE B 1 29 ? 10.398 -13.242 -16.469 1 95.62 29 PHE B N 1
ATOM 1581 C CA . PHE B 1 29 ? 9.102 -13.586 -17.031 1 95.62 29 PHE B CA 1
ATOM 1582 C C . PHE B 1 29 ? 8.43 -12.352 -17.625 1 95.62 29 PHE B C 1
ATOM 1584 O O . PHE B 1 29 ? 7.402 -12.469 -18.312 1 95.62 29 PHE B O 1
ATOM 1591 N N . GLY B 1 30 ? 9.008 -11.172 -17.312 1 95.44 30 GLY B N 1
ATOM 1592 C CA . GLY B 1 30 ? 8.406 -9.93 -17.781 1 95.44 30 GLY B CA 1
ATOM 1593 C C . GLY B 1 30 ? 7.059 -9.648 -17.141 1 95.44 30 GLY B C 1
ATOM 1594 O O . GLY B 1 30 ? 6.172 -9.086 -17.781 1 95.44 30 GLY B O 1
ATOM 1595 N N . LEU B 1 31 ? 6.84 -10.102 -15.992 1 96.5 31 LEU B N 1
ATOM 1596 C CA . LEU B 1 31 ? 5.559 -9.938 -15.312 1 96.5 31 LEU B CA 1
ATOM 1597 C C . LEU B 1 31 ? 5.52 -8.633 -14.523 1 96.5 31 LEU B C 1
ATOM 1599 O O . LEU B 1 31 ? 6.48 -8.289 -13.836 1 96.5 31 LEU B O 1
ATOM 1603 N N . THR B 1 32 ? 4.426 -7.922 -14.656 1 93.44 32 THR B N 1
ATOM 1604 C CA . THR B 1 32 ? 4.133 -6.824 -13.742 1 93.44 32 THR B CA 1
ATOM 1605 C C . THR B 1 32 ? 3.535 -7.352 -12.438 1 93.44 32 THR B C 1
ATOM 1607 O O . THR B 1 32 ? 3.271 -8.547 -12.312 1 93.44 32 THR B O 1
ATOM 1610 N N . PHE B 1 33 ? 3.404 -6.48 -11.539 1 91.06 33 PHE B N 1
ATOM 1611 C CA . PHE B 1 33 ? 2.83 -6.879 -10.258 1 91.06 33 PHE B CA 1
ATOM 1612 C C . PHE B 1 33 ? 1.39 -7.348 -10.438 1 91.06 33 PHE B C 1
ATOM 1614 O O . PHE B 1 33 ? 0.99 -8.367 -9.875 1 91.06 33 PHE B O 1
ATOM 1621 N N . SER B 1 34 ? 0.64 -6.617 -11.227 1 89.88 34 SER B N 1
ATOM 1622 C CA . SER B 1 34 ? -0.759 -6.969 -11.445 1 89.88 34 SER B CA 1
ATOM 1623 C C . SER B 1 34 ? -0.886 -8.312 -12.148 1 89.88 34 SER B C 1
ATOM 1625 O O . SER B 1 34 ? -1.768 -9.109 -11.82 1 89.88 34 SER B O 1
ATOM 1627 N N . GLU B 1 35 ? -0.06 -8.508 -13.055 1 94.06 35 GLU B N 1
ATOM 1628 C CA . GLU B 1 35 ? -0.048 -9.797 -13.742 1 94.06 35 GLU B CA 1
ATOM 1629 C C . GLU B 1 35 ? 0.326 -10.93 -12.789 1 94.06 35 GLU B C 1
ATOM 1631 O O . GLU B 1 35 ? -0.279 -12 -12.828 1 94.06 35 GLU B O 1
ATOM 1636 N N . TYR B 1 36 ? 1.295 -10.664 -11.969 1 93.94 36 TYR B N 1
ATOM 1637 C CA . TYR B 1 36 ? 1.741 -11.641 -10.984 1 93.94 36 TYR B CA 1
ATOM 1638 C C . TYR B 1 36 ? 0.609 -12.023 -10.039 1 93.94 36 TYR B C 1
ATOM 1640 O O . TYR B 1 36 ? 0.329 -13.203 -9.836 1 93.94 36 TYR B O 1
ATOM 1648 N N . ILE B 1 37 ? 0.013 -11.078 -9.484 1 89.81 37 ILE B N 1
ATOM 1649 C CA . ILE B 1 37 ? -1.062 -11.305 -8.523 1 89.81 37 ILE B CA 1
ATOM 1650 C C . ILE B 1 37 ? -2.197 -12.078 -9.188 1 89.81 37 ILE B C 1
ATOM 1652 O O . ILE B 1 37 ? -2.766 -13 -8.594 1 89.81 37 ILE B O 1
ATOM 1656 N N . MET B 1 38 ? -2.484 -11.727 -10.391 1 91.38 38 MET B N 1
ATOM 1657 C CA . MET B 1 38 ? -3.518 -12.438 -11.141 1 91.38 38 MET B CA 1
ATOM 1658 C C . MET B 1 38 ? -3.133 -13.898 -11.359 1 91.38 38 MET B C 1
ATOM 1660 O O . MET B 1 38 ? -3.949 -14.797 -11.156 1 91.38 38 MET B O 1
ATOM 1664 N N . LEU B 1 39 ? -1.98 -14.086 -11.742 1 93.31 39 LEU B N 1
ATOM 1665 C CA . LEU B 1 39 ? -1.489 -15.43 -12.016 1 93.31 39 LEU B CA 1
ATOM 1666 C C . LEU B 1 39 ? -1.541 -16.297 -10.766 1 93.31 39 LEU B C 1
ATOM 1668 O O . LEU B 1 39 ? -1.938 -17.469 -10.828 1 93.31 39 LEU B O 1
ATOM 1672 N N . ILE B 1 40 ? -1.145 -15.758 -9.672 1 91 40 ILE B N 1
ATOM 1673 C CA . ILE B 1 40 ? -1.163 -16.484 -8.406 1 91 40 ILE B CA 1
ATOM 1674 C C . ILE B 1 40 ? -2.598 -16.875 -8.062 1 91 40 ILE B C 1
ATOM 1676 O O . ILE B 1 40 ? -2.834 -17.969 -7.516 1 91 40 ILE B O 1
ATOM 1680 N N . ARG B 1 41 ? -3.523 -16.016 -8.359 1 88.5 41 ARG B N 1
ATOM 1681 C CA . ARG B 1 41 ? -4.926 -16.328 -8.102 1 88.5 41 ARG B CA 1
ATOM 1682 C C . ARG B 1 41 ? -5.418 -17.438 -9.023 1 88.5 41 ARG B C 1
ATOM 1684 O O . ARG B 1 41 ? -6.188 -18.297 -8.602 1 88.5 41 ARG B O 1
ATOM 1691 N N . ILE B 1 42 ? -4.977 -17.391 -10.18 1 92.81 42 ILE B N 1
ATOM 1692 C CA . ILE B 1 42 ? -5.383 -18.406 -11.148 1 92.81 42 ILE B CA 1
ATOM 1693 C C . ILE B 1 42 ? -4.809 -19.766 -10.75 1 92.81 42 ILE B C 1
ATOM 1695 O O . ILE B 1 42 ? -5.461 -20.797 -10.922 1 92.81 42 ILE B O 1
ATOM 1699 N N . PHE B 1 43 ? -3.58 -19.781 -10.18 1 90.44 43 PHE B N 1
ATOM 1700 C CA . PHE B 1 43 ? -2.975 -21.016 -9.695 1 90.44 43 PHE B CA 1
ATOM 1701 C C . PHE B 1 43 ? -3.879 -21.688 -8.68 1 90.44 43 PHE B C 1
ATOM 1703 O O . PHE B 1 43 ? -4.016 -22.922 -8.688 1 90.44 43 PHE B O 1
ATOM 1710 N N . ASP B 1 44 ? -4.52 -20.906 -7.887 1 87 44 ASP B N 1
ATOM 1711 C CA . ASP B 1 44 ? -5.344 -21.453 -6.809 1 87 44 ASP B CA 1
ATOM 1712 C C . ASP B 1 44 ? -6.762 -21.734 -7.289 1 87 44 ASP B C 1
ATOM 1714 O O . ASP B 1 44 ? -7.5 -22.484 -6.652 1 87 44 ASP B O 1
ATOM 1718 N N . HIS B 1 45 ? -7.129 -21.125 -8.406 1 90.94 45 HIS B N 1
ATOM 1719 C CA . HIS B 1 45 ? -8.5 -21.234 -8.898 1 90.94 45 HIS B CA 1
ATOM 1720 C C . HIS B 1 45 ? -8.531 -21.516 -10.391 1 90.94 45 HIS B C 1
ATOM 1722 O O . HIS B 1 45 ? -9.211 -20.812 -11.141 1 90.94 45 HIS B O 1
ATOM 1728 N N . GLU B 1 46 ? -7.816 -22.531 -10.789 1 91.31 46 GLU B N 1
ATOM 1729 C CA . GLU B 1 46 ? -7.836 -22.891 -12.203 1 91.31 46 GLU B CA 1
ATOM 1730 C C . GLU B 1 46 ? -9.25 -23.188 -12.68 1 91.31 46 GLU B C 1
ATOM 1732 O O . GLU B 1 46 ? -10.016 -23.875 -11.984 1 91.31 46 GLU B O 1
ATOM 1737 N N . GLY B 1 47 ? -9.578 -22.641 -13.789 1 93.75 47 GLY B N 1
ATOM 1738 C CA . GLY B 1 47 ? -10.922 -22.828 -14.32 1 93.75 47 GLY B CA 1
ATOM 1739 C C . GLY B 1 47 ? -11.883 -21.734 -13.906 1 93.75 47 GLY B C 1
ATOM 1740 O O . GLY B 1 47 ? -13.047 -21.734 -14.312 1 93.75 47 GLY B O 1
ATOM 1741 N N . ALA B 1 48 ? -11.375 -20.844 -13.172 1 93.88 48 ALA B N 1
ATOM 1742 C CA . ALA B 1 48 ? -12.211 -19.734 -12.727 1 93.88 48 ALA B CA 1
ATOM 1743 C C . ALA B 1 48 ? -12.68 -18.875 -13.906 1 93.88 48 ALA B C 1
ATOM 1745 O O . ALA B 1 48 ? -11.977 -18.766 -14.914 1 93.88 48 ALA B O 1
ATOM 1746 N N . LYS B 1 49 ? -13.922 -18.297 -13.695 1 94.44 49 LYS B N 1
ATOM 1747 C CA . LYS B 1 49 ? -14.43 -17.328 -14.664 1 94.44 49 LYS B CA 1
ATOM 1748 C C . LYS B 1 49 ? -13.773 -15.969 -14.469 1 94.44 49 LYS B C 1
ATOM 1750 O O . LYS B 1 49 ? -13.352 -15.625 -13.367 1 94.44 49 LYS B O 1
ATOM 1755 N N . GLN B 1 50 ? -13.648 -15.227 -15.594 1 90.5 50 GLN B N 1
ATOM 1756 C CA . GLN B 1 50 ? -13.047 -13.898 -15.508 1 90.5 50 GLN B CA 1
ATOM 1757 C C . GLN B 1 50 ? -13.758 -13.039 -14.469 1 90.5 50 GLN B C 1
ATOM 1759 O O . GLN B 1 50 ? -13.109 -12.32 -13.703 1 90.5 50 GLN B O 1
ATOM 1764 N N . ASP B 1 51 ? -15.094 -13.164 -14.383 1 88.81 51 ASP B N 1
ATOM 1765 C CA . ASP B 1 51 ? -15.867 -12.375 -13.43 1 88.81 51 ASP B CA 1
ATOM 1766 C C . ASP B 1 51 ? -15.562 -12.789 -11.992 1 88.81 51 ASP B C 1
ATOM 1768 O O . ASP B 1 51 ? -15.57 -11.961 -11.078 1 88.81 51 ASP B O 1
ATOM 1772 N N . GLU B 1 52 ? -15.328 -13.992 -11.789 1 91.19 52 GLU B N 1
ATOM 1773 C CA . GLU B 1 52 ? -14.961 -14.5 -10.469 1 91.19 52 GLU B CA 1
ATOM 1774 C C . GLU B 1 52 ? -13.594 -13.977 -10.039 1 91.19 52 GLU B C 1
ATOM 1776 O O . GLU B 1 52 ? -13.391 -13.641 -8.875 1 91.19 52 GLU B O 1
ATOM 1781 N N . LEU B 1 53 ? -12.719 -13.953 -10.977 1 89.81 53 LEU B N 1
ATOM 1782 C CA . LEU B 1 53 ? -11.383 -13.438 -10.688 1 89.81 53 LEU B CA 1
ATOM 1783 C C . LEU B 1 53 ? -11.438 -11.969 -10.297 1 89.81 53 LEU B C 1
ATOM 1785 O O . LEU B 1 53 ? -10.734 -11.531 -9.391 1 89.81 53 LEU B O 1
ATOM 1789 N N . ALA B 1 54 ? -12.258 -11.188 -10.945 1 87.25 54 ALA B N 1
ATOM 1790 C CA . ALA B 1 54 ? -12.453 -9.773 -10.625 1 87.25 54 ALA B CA 1
ATOM 1791 C C . ALA B 1 54 ? -12.953 -9.602 -9.188 1 87.25 54 ALA B C 1
ATOM 1793 O O . ALA B 1 54 ? -12.438 -8.766 -8.445 1 87.25 54 ALA B O 1
ATOM 1794 N N . ALA B 1 55 ? -13.938 -10.461 -8.812 1 83.25 55 ALA B N 1
ATOM 1795 C CA . ALA B 1 55 ? -14.516 -10.414 -7.473 1 83.25 55 ALA B CA 1
ATOM 1796 C C . ALA B 1 55 ? -13.492 -10.805 -6.41 1 83.25 55 ALA B C 1
ATOM 1798 O O . ALA B 1 55 ? -13.406 -10.164 -5.359 1 83.25 55 ALA B O 1
ATOM 1799 N N . MET B 1 56 ? -12.656 -11.781 -6.719 1 79.81 56 MET B N 1
ATOM 1800 C CA . MET B 1 56 ? -11.664 -12.289 -5.777 1 79.81 56 MET B CA 1
ATOM 1801 C C . MET B 1 56 ? -10.562 -11.258 -5.539 1 79.81 56 MET B C 1
ATOM 1803 O O . MET B 1 56 ? -10.031 -11.156 -4.434 1 79.81 56 MET B O 1
ATOM 1807 N N . LEU B 1 57 ? -10.242 -10.43 -6.516 1 79.75 57 LEU B N 1
ATOM 1808 C CA . LEU B 1 57 ? -9.102 -9.523 -6.453 1 79.75 57 LEU B CA 1
ATOM 1809 C C . LEU B 1 57 ? -9.562 -8.094 -6.188 1 79.75 57 LEU B C 1
ATOM 1811 O O . LEU B 1 57 ? -8.734 -7.18 -6.07 1 79.75 57 LEU B O 1
ATOM 1815 N N . TYR B 1 58 ? -10.828 -7.895 -6.027 1 76.38 58 TYR B N 1
ATOM 1816 C CA . TYR B 1 58 ? -11.406 -6.566 -5.836 1 76.38 58 TYR B CA 1
ATOM 1817 C C . TYR B 1 58 ? -10.891 -5.594 -6.895 1 76.38 58 TYR B C 1
ATOM 1819 O O . TYR B 1 58 ? -10.469 -4.484 -6.57 1 76.38 58 TYR B O 1
ATOM 1827 N N . LEU B 1 59 ? -10.828 -6.043 -8.109 1 80.81 59 LEU B N 1
ATOM 1828 C CA . LEU B 1 59 ? -10.414 -5.242 -9.258 1 80.81 59 LEU B CA 1
ATOM 1829 C C . LEU B 1 59 ? -11.586 -5.016 -10.211 1 80.81 59 LEU B C 1
ATOM 1831 O O . LEU B 1 59 ? -12.531 -5.805 -10.234 1 80.81 59 LEU B O 1
ATOM 1835 N N . ASP B 1 60 ? -11.43 -3.959 -10.906 1 83.69 60 ASP B N 1
ATOM 1836 C CA . ASP B 1 60 ? -12.453 -3.711 -11.914 1 83.69 60 ASP B CA 1
ATOM 1837 C C . ASP B 1 60 ? -12.32 -4.68 -13.094 1 83.69 60 ASP B C 1
ATOM 1839 O O . ASP B 1 60 ? -11.219 -5.168 -13.375 1 83.69 60 ASP B O 1
ATOM 1843 N N . LYS B 1 61 ? -13.453 -4.879 -13.75 1 88.69 61 LYS B N 1
ATOM 1844 C CA . LYS B 1 61 ? -13.531 -5.836 -14.844 1 88.69 61 LYS B CA 1
ATOM 1845 C C . LYS B 1 61 ? -12.57 -5.461 -15.977 1 88.69 61 LYS B C 1
ATOM 1847 O O . LYS B 1 61 ? -11.977 -6.332 -16.609 1 88.69 61 LYS B O 1
ATOM 1852 N N . ALA B 1 62 ? -12.461 -4.211 -16.188 1 91.06 62 ALA B N 1
ATOM 1853 C CA . ALA B 1 62 ? -11.594 -3.748 -17.266 1 91.06 62 ALA B CA 1
ATOM 1854 C C . ALA B 1 62 ? -10.133 -4.098 -16.984 1 91.06 62 ALA B C 1
ATOM 1856 O O . ALA B 1 62 ? -9.414 -4.531 -17.875 1 91.06 62 ALA B O 1
ATOM 1857 N N . VAL B 1 63 ? -9.672 -3.938 -15.773 1 88.94 63 VAL B N 1
ATOM 1858 C CA . VAL B 1 63 ? -8.305 -4.246 -15.367 1 88.94 63 VAL B CA 1
ATOM 1859 C C . VAL B 1 63 ? -8.062 -5.75 -15.477 1 88.94 63 VAL B C 1
ATOM 1861 O O . VAL B 1 63 ? -7.02 -6.18 -15.984 1 88.94 63 VAL B O 1
ATOM 1864 N N . VAL B 1 64 ? -9.008 -6.469 -15.047 1 92.44 64 VAL B N 1
ATOM 1865 C CA . VAL B 1 64 ? -8.898 -7.922 -15.094 1 92.44 64 VAL B CA 1
ATOM 1866 C C . VAL B 1 64 ? -8.773 -8.383 -16.547 1 92.44 64 VAL B C 1
ATOM 1868 O O . VAL B 1 64 ? -7.898 -9.188 -16.875 1 92.44 64 VAL B O 1
ATOM 1871 N N . THR B 1 65 ? -9.633 -7.875 -17.375 1 94.12 65 THR B N 1
ATOM 1872 C CA . THR B 1 65 ? -9.617 -8.258 -18.781 1 94.12 65 THR B CA 1
ATOM 1873 C C . THR B 1 65 ? -8.266 -7.922 -19.406 1 94.12 65 THR B C 1
ATOM 1875 O O . THR B 1 65 ? -7.684 -8.75 -20.109 1 94.12 65 THR B O 1
ATOM 1878 N N . ARG B 1 66 ? -7.832 -6.801 -19.109 1 95.88 66 ARG B N 1
ATOM 1879 C CA . ARG B 1 66 ? -6.547 -6.367 -19.656 1 95.88 66 ARG B CA 1
ATOM 1880 C C . ARG B 1 66 ? -5.414 -7.258 -19.156 1 95.88 66 ARG B C 1
ATOM 1882 O O . ARG B 1 66 ? -4.559 -7.676 -19.938 1 95.88 66 ARG B O 1
ATOM 1889 N N . THR B 1 67 ? -5.398 -7.496 -17.938 1 96.06 67 THR B N 1
ATOM 1890 C CA . THR B 1 67 ? -4.348 -8.305 -17.328 1 96.06 67 THR B CA 1
ATOM 1891 C C . THR B 1 67 ? -4.391 -9.734 -17.859 1 96.06 67 THR B C 1
ATOM 1893 O O . THR B 1 67 ? -3.348 -10.328 -18.156 1 96.06 67 THR B O 1
ATOM 1896 N N . ILE B 1 68 ? -5.566 -10.219 -18.031 1 95.94 68 ILE B N 1
ATOM 1897 C CA . ILE B 1 68 ? -5.734 -11.562 -18.562 1 95.94 68 ILE B CA 1
ATOM 1898 C C . ILE B 1 68 ? -5.207 -11.617 -20 1 95.94 68 ILE B C 1
ATOM 1900 O O . ILE B 1 68 ? -4.492 -12.555 -20.359 1 95.94 68 ILE B O 1
ATOM 1904 N N . ASN B 1 69 ? -5.57 -10.656 -20.781 1 97 69 ASN B N 1
ATOM 1905 C CA . ASN B 1 69 ? -5.078 -10.602 -22.141 1 97 69 ASN B CA 1
ATOM 1906 C C . ASN B 1 69 ? -3.553 -10.594 -22.203 1 97 69 ASN B C 1
ATOM 1908 O O . ASN B 1 69 ? -2.955 -11.281 -23.031 1 97 69 ASN B O 1
ATOM 1912 N N . LEU B 1 70 ? -2.939 -9.898 -21.312 1 97.38 70 LEU B N 1
ATOM 1913 C CA . LEU B 1 70 ? -1.484 -9.828 -21.25 1 97.38 70 LEU B CA 1
ATOM 1914 C C . LEU B 1 70 ? -0.89 -11.188 -20.891 1 97.38 70 LEU B C 1
ATOM 1916 O O . LEU B 1 70 ? 0.112 -11.609 -21.484 1 97.38 70 LEU B O 1
ATOM 1920 N N . LEU B 1 71 ? -1.515 -11.867 -20 1 97.81 71 LEU B N 1
ATOM 1921 C CA . LEU B 1 71 ? -1.024 -13.172 -19.547 1 97.81 71 LEU B CA 1
ATOM 1922 C C . LEU B 1 71 ? -1.211 -14.227 -20.641 1 97.81 71 LEU B C 1
ATOM 1924 O O . LE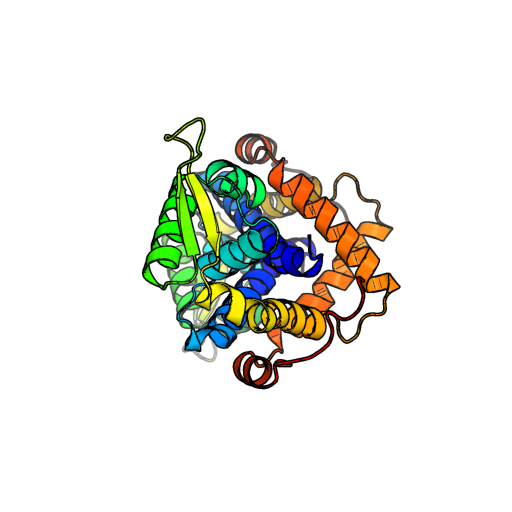U B 1 71 ? -0.395 -15.141 -20.766 1 97.81 71 LEU B O 1
ATOM 1928 N N . VAL B 1 72 ? -2.299 -14.078 -21.406 1 97.56 72 VAL B N 1
ATOM 1929 C CA . VAL B 1 72 ? -2.51 -14.953 -22.562 1 97.56 72 VAL B CA 1
ATOM 1930 C C . VAL B 1 72 ? -1.419 -14.703 -23.609 1 97.56 72 VAL B C 1
ATOM 1932 O O . VAL B 1 72 ? -0.812 -15.648 -24.109 1 97.56 72 VAL B O 1
ATOM 1935 N N . ASP B 1 73 ? -1.17 -13.461 -23.844 1 97.75 73 ASP B N 1
ATOM 1936 C CA . ASP B 1 73 ? -0.159 -13.078 -24.828 1 97.75 73 ASP B CA 1
ATOM 1937 C C . ASP B 1 73 ? 1.224 -13.578 -24.406 1 97.75 73 ASP B C 1
ATOM 1939 O O . ASP B 1 73 ? 2.033 -13.953 -25.266 1 97.75 73 ASP B O 1
ATOM 1943 N N . LYS B 1 74 ? 1.51 -13.656 -23.094 1 97.44 74 LYS B N 1
ATOM 1944 C CA . LYS B 1 74 ? 2.807 -14.078 -22.578 1 97.44 74 LYS B CA 1
ATOM 1945 C C . LYS B 1 74 ? 2.875 -15.602 -22.438 1 97.44 74 LYS B C 1
ATOM 1947 O O . LYS B 1 74 ? 3.92 -16.156 -22.094 1 97.44 74 LYS B O 1
ATOM 1952 N N . GLY B 1 75 ? 1.689 -16.25 -22.656 1 97.81 75 GLY B N 1
ATOM 1953 C CA . GLY B 1 75 ? 1.669 -17.703 -22.766 1 97.81 75 GLY B CA 1
ATOM 1954 C C . GLY B 1 75 ? 1.465 -18.391 -21.438 1 97.81 75 GLY B C 1
ATOM 1955 O O . GLY B 1 75 ? 1.636 -19.609 -21.344 1 97.81 75 GLY B O 1
ATOM 1956 N N . PHE B 1 76 ? 1.075 -17.672 -20.375 1 98.12 76 PHE B N 1
ATOM 1957 C CA . PHE B 1 76 ? 0.922 -18.281 -19.047 1 98.12 76 PHE B CA 1
ATOM 1958 C C . PHE B 1 76 ? -0.435 -18.953 -18.922 1 98.12 76 PHE B C 1
ATOM 1960 O O . PHE B 1 76 ? -0.577 -19.938 -18.172 1 98.12 76 PHE B O 1
ATOM 1967 N N . ILE B 1 77 ? -1.418 -18.359 -19.625 1 98.19 77 ILE B N 1
ATOM 1968 C CA . ILE B 1 77 ? -2.781 -18.859 -19.453 1 98.19 77 ILE B CA 1
ATOM 1969 C C . ILE B 1 77 ? -3.488 -18.875 -20.812 1 98.19 77 ILE B C 1
ATOM 1971 O O . ILE B 1 77 ? -2.973 -18.344 -21.797 1 98.19 77 ILE B O 1
ATOM 1975 N N . TYR B 1 78 ? -4.613 -19.594 -20.859 1 97.75 78 TYR B N 1
ATOM 1976 C CA . TYR B 1 78 ? -5.504 -19.578 -22.016 1 97.75 78 TYR B CA 1
ATOM 1977 C C . TYR B 1 78 ? -6.965 -19.594 -21.578 1 97.75 78 TYR B C 1
ATOM 1979 O O . TYR B 1 78 ? -7.27 -19.906 -20.438 1 97.75 78 TYR B O 1
ATOM 1987 N N . ARG B 1 79 ? -7.797 -19.203 -22.516 1 95.81 79 ARG B N 1
ATOM 1988 C CA . ARG B 1 79 ? -9.234 -19.156 -22.266 1 95.81 79 ARG B CA 1
ATOM 1989 C C . ARG B 1 79 ? -9.945 -20.328 -22.938 1 95.81 79 ARG B C 1
ATOM 1991 O O . ARG B 1 79 ? -9.57 -20.734 -24.031 1 95.81 79 ARG B O 1
ATOM 1998 N N . GLU B 1 80 ? -10.875 -20.828 -22.188 1 95.25 80 GLU B N 1
ATOM 1999 C CA . GLU B 1 80 ? -11.734 -21.844 -22.766 1 95.25 80 GLU B CA 1
ATOM 2000 C C . GLU B 1 80 ? -13.211 -21.5 -22.578 1 95.25 80 GLU B C 1
ATOM 2002 O O . GLU B 1 80 ? -13.625 -21.141 -21.469 1 95.25 80 GLU B O 1
ATOM 2007 N N . ALA B 1 81 ? -13.961 -21.625 -23.656 1 92.88 81 ALA B N 1
ATOM 2008 C CA . ALA B 1 81 ? -15.391 -21.359 -23.562 1 92.88 81 ALA B CA 1
ATOM 2009 C C . ALA B 1 81 ? -16.109 -22.438 -22.781 1 92.88 81 ALA B C 1
ATOM 2011 O O . ALA B 1 81 ? -15.789 -23.625 -22.906 1 92.88 81 ALA B O 1
ATOM 2012 N N . ASP B 1 82 ? -17.047 -21.969 -21.953 1 91.06 82 ASP B N 1
ATOM 2013 C CA . ASP B 1 82 ? -17.891 -22.906 -21.219 1 91.06 82 ASP B CA 1
ATOM 2014 C C . ASP B 1 82 ? -18.719 -23.766 -22.188 1 91.06 82 ASP B C 1
ATOM 2016 O O . ASP B 1 82 ? -19.25 -23.25 -23.172 1 91.06 82 ASP B O 1
ATOM 2020 N N . THR B 1 83 ? -18.828 -25.031 -21.828 1 91.19 83 THR B N 1
ATOM 2021 C CA . THR B 1 83 ? -19.531 -25.969 -22.672 1 91.19 83 THR B CA 1
ATOM 2022 C C . THR B 1 83 ? -21.031 -25.656 -22.719 1 91.19 83 THR B C 1
ATOM 2024 O O . THR B 1 83 ? -21.688 -25.875 -23.734 1 91.19 83 THR B O 1
ATOM 2027 N N . ASN B 1 84 ? -21.578 -25.109 -21.703 1 92.31 84 ASN B N 1
ATOM 2028 C CA . ASN B 1 84 ? -23.016 -24.859 -21.578 1 92.31 84 ASN B CA 1
ATOM 2029 C C . ASN B 1 84 ? -23.359 -23.422 -21.922 1 92.31 84 ASN B C 1
ATOM 2031 O O . ASN B 1 84 ? -24.5 -23.125 -22.312 1 92.31 84 ASN B O 1
ATOM 2035 N N . ASP B 1 85 ? -22.5 -22.578 -21.688 1 91.06 85 ASP B N 1
ATOM 2036 C CA . ASP B 1 85 ? -22.688 -21.156 -21.984 1 91.06 85 ASP B CA 1
ATOM 2037 C C . ASP B 1 85 ? -21.438 -20.547 -22.594 1 91.06 85 ASP B C 1
ATOM 2039 O O . ASP B 1 85 ? -20.516 -20.141 -21.891 1 91.06 85 ASP B O 1
ATOM 2043 N N . ARG B 1 86 ? -21.422 -20.375 -23.859 1 87.69 86 ARG B N 1
ATOM 2044 C CA . ARG B 1 86 ? -20.219 -20 -24.625 1 87.69 86 ARG B CA 1
ATOM 2045 C C . ARG B 1 86 ? -19.797 -18.578 -24.281 1 87.69 86 ARG B C 1
ATOM 2047 O O . ARG B 1 86 ? -18.688 -18.156 -24.594 1 87.69 86 ARG B O 1
ATOM 2054 N N . ARG B 1 87 ? -20.641 -17.812 -23.609 1 86.06 87 ARG B N 1
ATOM 2055 C CA . ARG B 1 87 ? -20.297 -16.453 -23.234 1 86.06 87 ARG B CA 1
ATOM 2056 C C . ARG B 1 87 ? -19.391 -16.438 -22.016 1 86.06 87 ARG B C 1
ATOM 2058 O O . ARG B 1 87 ? -18.703 -15.438 -21.75 1 86.06 87 ARG B O 1
ATOM 2065 N N . ILE B 1 88 ? -19.484 -17.562 -21.406 1 89 88 ILE B N 1
ATOM 2066 C CA . ILE B 1 88 ? -18.641 -17.688 -20.219 1 89 88 ILE B CA 1
ATOM 2067 C C . ILE B 1 88 ? -17.266 -18.234 -20.594 1 89 88 ILE B C 1
ATOM 2069 O O . ILE B 1 88 ? -17.172 -19.219 -21.344 1 89 88 ILE B O 1
ATOM 2073 N N . ARG B 1 89 ? -16.25 -17.531 -20.188 1 91.81 89 ARG B N 1
ATOM 2074 C CA . ARG B 1 89 ? -14.875 -17.969 -20.438 1 91.81 89 ARG B CA 1
ATOM 2075 C C . ARG B 1 89 ? -14.18 -18.391 -19.156 1 91.81 89 ARG B C 1
ATOM 2077 O O . ARG B 1 89 ? -14.195 -17.672 -18.156 1 91.81 89 ARG B O 1
ATOM 2084 N N . HIS B 1 90 ? -13.656 -19.594 -19.281 1 95.94 90 HIS B N 1
ATOM 2085 C CA . HIS B 1 90 ? -12.852 -20.125 -18.188 1 95.94 90 HIS B CA 1
ATOM 2086 C C . HIS B 1 90 ? -11.359 -19.906 -18.438 1 95.94 90 HIS B C 1
ATOM 2088 O O . HIS B 1 90 ? -10.914 -19.969 -19.594 1 95.94 90 HIS B O 1
ATOM 2094 N N . ILE B 1 91 ? -10.664 -19.656 -17.375 1 97.19 91 ILE B N 1
ATOM 2095 C CA . ILE B 1 91 ? -9.234 -19.375 -17.5 1 97.19 91 ILE B CA 1
ATOM 2096 C C . ILE B 1 91 ? -8.43 -20.562 -16.969 1 97.19 91 ILE B C 1
ATOM 2098 O O . ILE B 1 91 ? -8.633 -21 -15.836 1 97.19 91 ILE B O 1
ATOM 2102 N N . TYR B 1 92 ? -7.523 -21.047 -17.812 1 97.12 92 TYR B N 1
ATOM 2103 C CA . TYR B 1 92 ? -6.688 -22.188 -17.438 1 97.12 92 TYR B CA 1
ATOM 2104 C C . TYR B 1 92 ? -5.211 -21.859 -17.641 1 97.12 92 TYR B C 1
ATOM 2106 O O . TYR B 1 92 ? -4.863 -20.969 -18.422 1 97.12 92 TYR B O 1
ATOM 2114 N N . LEU B 1 93 ? -4.43 -22.609 -16.891 1 97.69 93 LEU B N 1
ATOM 2115 C CA . LEU B 1 93 ? -2.986 -22.484 -17.062 1 97.69 93 LEU B CA 1
ATOM 2116 C C . LEU B 1 93 ? -2.514 -23.281 -18.266 1 97.69 93 LEU B C 1
ATOM 2118 O O . LEU B 1 93 ? -3.008 -24.375 -18.531 1 97.69 93 LEU B O 1
ATOM 2122 N N . THR B 1 94 ? -1.585 -22.688 -19 1 97.94 94 THR B N 1
ATOM 2123 C CA . THR B 1 94 ? -0.856 -23.484 -19.984 1 97.94 94 THR B CA 1
ATOM 2124 C C . THR B 1 94 ? 0.179 -24.359 -19.312 1 97.94 94 THR B C 1
ATOM 2126 O O . THR B 1 94 ? 0.391 -24.266 -18.094 1 97.94 94 THR B O 1
ATOM 2129 N N . ASP B 1 95 ? 0.842 -25.266 -20.094 1 97.25 95 ASP B N 1
ATOM 2130 C CA . ASP B 1 95 ? 1.945 -26.047 -19.562 1 97.25 95 ASP B CA 1
ATOM 2131 C C . ASP B 1 95 ? 3.086 -25.156 -19.094 1 97.25 95 ASP B C 1
ATOM 2133 O O . ASP B 1 95 ? 3.688 -25.406 -18.047 1 97.25 95 ASP B O 1
ATOM 2137 N N . TYR B 1 96 ? 3.27 -24.188 -19.875 1 96.94 96 TYR B N 1
ATOM 2138 C CA . TYR B 1 96 ? 4.293 -23.219 -19.5 1 96.94 96 TYR B CA 1
ATOM 2139 C C . TYR B 1 96 ? 3.951 -22.531 -18.188 1 96.94 96 TYR B C 1
ATOM 2141 O O . TYR B 1 96 ? 4.805 -22.422 -17.297 1 96.94 96 TYR B O 1
ATOM 2149 N N . GLY B 1 97 ? 2.713 -22.094 -18.047 1 96.62 97 GLY B N 1
ATOM 2150 C CA . GLY B 1 97 ? 2.26 -21.469 -16.828 1 96.62 97 GLY B CA 1
ATOM 2151 C C . GLY B 1 97 ? 2.404 -22.359 -15.609 1 96.62 97 GLY B C 1
ATOM 2152 O O . GLY B 1 97 ? 2.877 -21.922 -14.555 1 96.62 97 GLY B O 1
ATOM 2153 N N . ARG B 1 98 ? 2.074 -23.562 -15.766 1 95.31 98 ARG B N 1
ATOM 2154 C CA . ARG B 1 98 ? 2.131 -24.531 -14.672 1 95.31 98 ARG B CA 1
ATOM 2155 C C . ARG B 1 98 ? 3.572 -24.781 -14.234 1 95.31 98 ARG B C 1
ATOM 2157 O O . ARG B 1 98 ? 3.842 -24.953 -13.047 1 95.31 98 ARG B O 1
ATOM 2164 N N . GLN B 1 99 ? 4.402 -24.75 -15.164 1 95.12 99 GLN B N 1
ATOM 2165 C CA . GLN B 1 99 ? 5.812 -25 -14.891 1 95.12 99 GLN B CA 1
ATOM 2166 C C . GLN B 1 99 ? 6.402 -23.891 -14.016 1 95.12 99 GLN B C 1
ATOM 2168 O O . GLN B 1 99 ? 7.379 -24.125 -13.297 1 95.12 99 GLN B O 1
ATOM 2173 N N . GLN B 1 100 ? 5.77 -22.703 -14.062 1 94 100 GLN B N 1
ATOM 2174 C CA . GLN B 1 100 ? 6.332 -21.578 -13.344 1 94 100 GLN B CA 1
ATOM 2175 C C . GLN B 1 100 ? 5.715 -21.438 -11.953 1 94 100 GLN B C 1
ATOM 2177 O O . GLN B 1 100 ? 6.148 -20.609 -11.148 1 94 100 GLN B O 1
ATOM 2182 N N . HIS B 1 101 ? 4.773 -22.281 -11.648 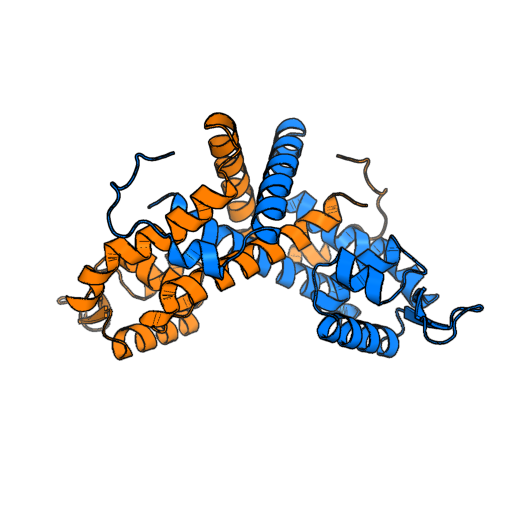1 90.81 101 HIS B N 1
ATOM 2183 C CA . HIS B 1 101 ? 3.975 -22.141 -10.438 1 90.81 101 HIS B CA 1
ATOM 2184 C C . HIS B 1 101 ? 4.859 -22.125 -9.195 1 90.81 101 HIS B C 1
ATOM 2186 O O . HIS B 1 101 ? 4.734 -21.25 -8.344 1 90.81 101 HIS B O 1
ATOM 2192 N N . GLU B 1 102 ? 5.703 -23.078 -9.086 1 88.81 102 GLU B N 1
ATOM 2193 C CA . GLU B 1 102 ? 6.52 -23.234 -7.887 1 88.81 102 GLU B CA 1
ATOM 2194 C C . GLU B 1 102 ? 7.398 -22 -7.66 1 88.81 102 GLU B C 1
ATOM 2196 O O . GLU B 1 102 ? 7.461 -21.484 -6.547 1 88.81 102 GLU B O 1
ATOM 2201 N N . TYR B 1 103 ? 8.031 -21.594 -8.664 1 91.19 103 TYR B N 1
ATOM 2202 C CA . TYR B 1 103 ? 8.883 -20.406 -8.547 1 91.19 103 TYR B CA 1
ATOM 2203 C C . TYR B 1 103 ? 8.07 -19.188 -8.141 1 91.19 103 TYR B C 1
ATOM 2205 O O . TYR B 1 103 ? 8.461 -18.453 -7.219 1 91.19 103 TYR B O 1
ATOM 2213 N N . LEU B 1 104 ? 6.973 -19.016 -8.797 1 91.25 104 LEU B N 1
ATOM 2214 C CA . LEU B 1 104 ? 6.168 -17.812 -8.578 1 91.25 104 LEU B CA 1
ATOM 2215 C C . LEU B 1 104 ? 5.559 -17.812 -7.184 1 91.25 104 LEU B C 1
ATOM 2217 O O . LEU B 1 104 ? 5.426 -16.766 -6.559 1 91.25 104 LEU B O 1
ATOM 2221 N N . ARG B 1 105 ? 5.258 -18.906 -6.723 1 87.56 105 ARG B N 1
ATOM 2222 C CA . ARG B 1 105 ? 4.773 -19.016 -5.348 1 87.56 105 ARG B CA 1
ATOM 2223 C C . ARG B 1 105 ? 5.879 -18.688 -4.352 1 87.56 105 ARG B C 1
ATOM 2225 O O . ARG B 1 105 ? 5.625 -18.062 -3.32 1 87.56 105 ARG B O 1
ATOM 2232 N N . ASN B 1 106 ? 7.055 -19.078 -4.602 1 89.56 106 ASN B N 1
ATOM 2233 C CA . ASN B 1 106 ? 8.188 -18.844 -3.713 1 89.56 106 ASN B CA 1
ATOM 2234 C C . ASN B 1 106 ? 8.555 -17.359 -3.654 1 89.56 106 ASN B C 1
ATOM 2236 O O . ASN B 1 106 ? 9.148 -16.906 -2.674 1 89.56 106 ASN B O 1
ATOM 2240 N N . VAL B 1 107 ? 8.195 -16.672 -4.676 1 91.69 107 VAL B N 1
ATOM 2241 C CA . VAL B 1 107 ? 8.523 -15.242 -4.711 1 91.69 107 VAL B CA 1
ATOM 2242 C C . VAL B 1 107 ? 7.828 -14.531 -3.553 1 91.69 107 VAL B C 1
ATOM 2244 O O . VAL B 1 107 ? 8.484 -13.945 -2.691 1 91.69 107 VAL B O 1
ATOM 2247 N N . ILE B 1 108 ? 6.547 -14.656 -3.459 1 87.19 108 ILE B N 1
ATOM 2248 C CA . ILE B 1 108 ? 5.809 -13.945 -2.422 1 87.19 108 ILE B CA 1
ATOM 2249 C C . ILE B 1 108 ? 6.125 -14.547 -1.056 1 87.19 108 ILE B C 1
ATOM 2251 O O . ILE B 1 108 ? 6.211 -13.828 -0.058 1 87.19 108 ILE B O 1
ATOM 2255 N N . GLN B 1 109 ? 6.285 -15.805 -1.031 1 87.56 109 GLN B N 1
ATOM 2256 C CA . GLN B 1 109 ? 6.637 -16.453 0.224 1 87.56 109 GLN B CA 1
ATOM 2257 C C . GLN B 1 109 ? 7.992 -15.977 0.734 1 87.56 109 GLN B C 1
ATOM 2259 O O . GLN B 1 109 ? 8.156 -15.734 1.931 1 87.56 109 GLN B O 1
ATOM 2264 N N . GLY B 1 110 ? 8.938 -15.906 -0.185 1 89.25 110 GLY B N 1
ATOM 2265 C CA . GLY B 1 110 ? 10.258 -15.398 0.18 1 89.25 110 GLY B CA 1
ATOM 2266 C C . GLY B 1 110 ? 10.227 -13.984 0.712 1 89.25 110 GLY B C 1
ATOM 2267 O O . GLY B 1 110 ? 10.93 -13.656 1.67 1 89.25 110 GLY B O 1
ATOM 2268 N N . TRP B 1 111 ? 9.422 -13.156 0.132 1 91.38 111 TRP B N 1
ATOM 2269 C CA . TRP B 1 111 ? 9.281 -11.773 0.562 1 91.38 111 TRP B CA 1
ATOM 2270 C C . TRP B 1 111 ? 8.688 -11.695 1.964 1 91.38 111 TRP B C 1
ATOM 2272 O O . TRP B 1 111 ? 9.227 -11.016 2.838 1 91.38 111 TRP B O 1
ATOM 2282 N N . VAL B 1 112 ? 7.617 -12.438 2.213 1 90.06 112 VAL B N 1
ATOM 2283 C CA . VAL B 1 112 ? 6.926 -12.414 3.498 1 90.06 112 VAL B CA 1
ATOM 2284 C C . VAL B 1 112 ? 7.824 -13.016 4.578 1 90.06 112 VAL B C 1
ATOM 2286 O O . VAL B 1 112 ? 7.93 -12.477 5.68 1 90.06 112 VAL B O 1
ATOM 2289 N N . ASP B 1 113 ? 8.477 -14.055 4.203 1 89.81 113 ASP B N 1
ATOM 2290 C CA . ASP B 1 113 ? 9.406 -14.672 5.145 1 89.81 113 ASP B CA 1
ATOM 2291 C C . ASP B 1 113 ? 10.484 -13.68 5.578 1 89.81 113 ASP B C 1
ATOM 2293 O O . ASP B 1 113 ? 10.852 -13.633 6.754 1 89.81 113 ASP B O 1
ATOM 2297 N N . TYR B 1 114 ? 10.992 -12.984 4.621 1 92.69 114 TYR B N 1
ATOM 2298 C CA . TYR B 1 114 ? 11.992 -11.969 4.93 1 92.69 114 TYR B CA 1
ATOM 2299 C C . TYR B 1 114 ? 11.43 -10.922 5.883 1 92.69 114 TYR B C 1
ATOM 2301 O O . TYR B 1 114 ? 12.086 -10.547 6.855 1 92.69 114 TYR B O 1
ATOM 2309 N N . LEU B 1 115 ? 10.219 -10.477 5.66 1 92.62 115 LEU B N 1
ATOM 2310 C CA . LEU B 1 115 ? 9.602 -9.398 6.422 1 92.62 115 LEU B CA 1
ATOM 2311 C C . LEU B 1 115 ? 9.352 -9.82 7.867 1 92.62 115 LEU B C 1
ATOM 2313 O O . LEU B 1 115 ? 9.492 -9.016 8.789 1 92.62 115 LEU B O 1
ATOM 2317 N N . VAL B 1 116 ? 9.016 -11.102 8.109 1 91.94 116 VAL B N 1
ATOM 2318 C CA . VAL B 1 116 ? 8.57 -11.523 9.438 1 91.94 116 VAL B CA 1
ATOM 2319 C C . VAL B 1 116 ? 9.672 -12.344 10.109 1 91.94 116 VAL B C 1
ATOM 2321 O O . VAL B 1 116 ? 9.422 -13.008 11.117 1 91.94 116 VAL B O 1
ATOM 2324 N N . ALA B 1 117 ? 10.805 -12.344 9.555 1 91.06 117 ALA B N 1
ATOM 2325 C CA . ALA B 1 117 ? 11.898 -13.227 9.953 1 91.06 117 ALA B CA 1
ATOM 2326 C C . ALA B 1 117 ? 12.18 -13.109 11.453 1 91.06 117 ALA B C 1
ATOM 2328 O O . ALA B 1 117 ? 12.555 -14.094 12.094 1 91.06 117 ALA B O 1
ATOM 2329 N N . ASP B 1 118 ? 11.953 -11.953 12.047 1 90.94 118 ASP B N 1
ATOM 2330 C CA . ASP B 1 118 ? 12.312 -11.727 13.445 1 90.94 118 ASP B CA 1
ATOM 2331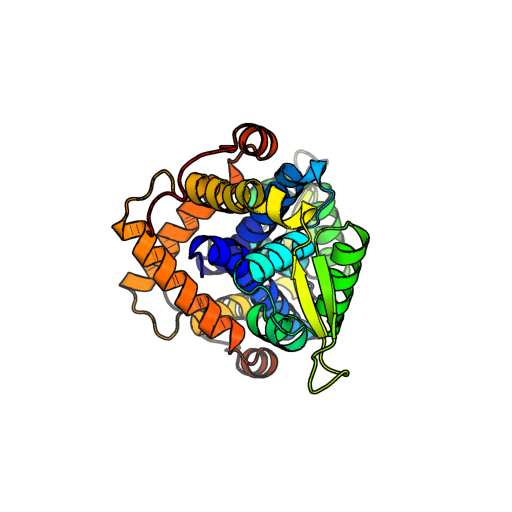 C C . ASP B 1 118 ? 11.086 -11.773 14.344 1 90.94 118 ASP B C 1
ATOM 2333 O O . ASP B 1 118 ? 11.141 -11.359 15.508 1 90.94 118 ASP B O 1
ATOM 2337 N N . MET B 1 119 ? 10.031 -12.273 13.805 1 91.88 119 MET B N 1
ATOM 2338 C CA . MET B 1 119 ? 8.789 -12.375 14.578 1 91.88 119 MET B CA 1
ATOM 2339 C C . MET B 1 119 ? 8.484 -13.828 14.922 1 91.88 119 MET B C 1
ATOM 2341 O O . MET B 1 119 ? 8.789 -14.734 14.148 1 91.88 119 MET B O 1
ATOM 2345 N N . ASP B 1 120 ? 7.945 -14 16.094 1 91.88 120 ASP B N 1
ATOM 2346 C CA . ASP B 1 120 ? 7.555 -15.359 16.453 1 91.88 120 ASP B CA 1
ATOM 2347 C C . ASP B 1 120 ? 6.191 -15.711 15.859 1 91.88 120 ASP B C 1
ATOM 2349 O O . ASP B 1 120 ? 5.52 -14.852 15.273 1 91.88 120 ASP B O 1
ATOM 2353 N N . LYS B 1 121 ? 5.84 -16.969 15.992 1 91.19 121 LYS B N 1
ATOM 2354 C CA . LYS B 1 121 ? 4.629 -17.484 15.359 1 91.19 121 LYS B CA 1
ATOM 2355 C C . LYS B 1 121 ? 3.387 -16.781 15.898 1 91.19 121 LYS B C 1
ATOM 2357 O O . LYS B 1 121 ? 2.449 -16.5 15.148 1 91.19 121 LYS B O 1
ATOM 2362 N N . LYS B 1 122 ? 3.381 -16.547 17.125 1 91.38 122 LYS B N 1
ATOM 2363 C CA . LYS B 1 122 ? 2.244 -15.859 17.734 1 91.38 122 LYS B CA 1
ATOM 2364 C C . LYS B 1 122 ? 2.107 -14.43 17.203 1 91.38 122 LYS B C 1
ATOM 2366 O O . LYS B 1 122 ? 1.009 -14 16.859 1 91.38 122 LYS B O 1
ATOM 2371 N N . GLU B 1 123 ? 3.203 -13.766 17.094 1 90.06 123 GLU B N 1
ATOM 2372 C CA . GLU B 1 123 ? 3.227 -12.398 16.578 1 90.06 123 GLU B CA 1
ATOM 2373 C C . GLU B 1 123 ? 2.732 -12.359 15.133 1 90.06 123 GLU B C 1
ATOM 2375 O O . GLU B 1 123 ? 1.959 -11.469 14.758 1 90.06 123 GLU B O 1
ATOM 2380 N N . ILE B 1 124 ? 3.17 -13.336 14.43 1 89.81 124 ILE B N 1
ATOM 2381 C CA . ILE B 1 124 ? 2.816 -13.383 13.016 1 89.81 124 ILE B CA 1
ATOM 2382 C C . ILE B 1 124 ? 1.315 -13.617 12.867 1 89.81 124 ILE B C 1
ATOM 2384 O O . ILE B 1 124 ? 0.656 -12.953 12.062 1 89.81 124 ILE B O 1
ATOM 2388 N N . LYS B 1 125 ? 0.821 -14.484 13.617 1 89.44 125 LYS B N 1
ATOM 2389 C CA . LYS B 1 125 ? -0.605 -14.789 13.555 1 89.44 125 LYS B CA 1
ATOM 2390 C C . LYS B 1 125 ? -1.446 -13.578 13.953 1 89.44 125 LYS B C 1
ATOM 2392 O O . LYS B 1 125 ? -2.461 -13.289 13.312 1 89.44 125 LYS B O 1
ATOM 2397 N N . GLU B 1 126 ? -1.054 -12.914 14.945 1 89.31 126 GLU B N 1
ATOM 2398 C CA . GLU B 1 126 ? -1.767 -11.719 15.391 1 89.31 126 GLU B CA 1
ATOM 2399 C C . GLU B 1 126 ? -1.722 -10.617 14.336 1 89.31 126 GLU B C 1
ATOM 2401 O O . GLU B 1 126 ? -2.717 -9.93 14.109 1 89.31 126 GLU B O 1
ATOM 2406 N N . LEU B 1 127 ? -0.575 -10.492 13.773 1 89.88 127 LEU B N 1
ATOM 2407 C CA . LEU B 1 127 ? -0.414 -9.5 12.719 1 89.88 127 LEU B CA 1
ATOM 2408 C C . LEU B 1 127 ? -1.292 -9.844 11.516 1 89.88 127 LEU B C 1
ATOM 2410 O O . LEU B 1 127 ? -1.935 -8.961 10.945 1 89.88 127 LEU B O 1
ATOM 2414 N N . PHE B 1 128 ? -1.275 -11.086 11.234 1 88 128 PHE B N 1
ATOM 2415 C CA . PHE B 1 128 ? -2.104 -11.547 10.133 1 88 128 PHE B CA 1
ATOM 2416 C C . PHE B 1 128 ? -3.576 -11.258 10.398 1 88 128 PHE B C 1
ATOM 2418 O O . PHE B 1 128 ? -4.27 -10.703 9.547 1 88 128 PHE B O 1
ATOM 2425 N N . ASN B 1 129 ? -4.008 -11.555 11.539 1 88.75 129 ASN B N 1
ATOM 2426 C CA . ASN B 1 129 ? -5.406 -11.336 11.898 1 88.75 129 ASN B CA 1
ATOM 2427 C C . ASN B 1 129 ? -5.75 -9.852 11.922 1 88.75 129 ASN B C 1
ATOM 2429 O O . ASN B 1 129 ? -6.832 -9.453 11.469 1 88.75 129 ASN B O 1
ATOM 2433 N N . GLY B 1 130 ? -4.875 -9.117 12.438 1 89.19 130 GLY B N 1
ATOM 2434 C CA . GLY B 1 130 ? -5.07 -7.676 12.438 1 89.19 130 GLY B CA 1
ATOM 2435 C C . GLY B 1 130 ? -5.164 -7.078 11.047 1 89.19 130 GLY B C 1
ATOM 2436 O O . GLY B 1 130 ? -6.039 -6.254 10.781 1 89.19 130 GLY B O 1
ATOM 2437 N N . PHE B 1 131 ? -4.305 -7.535 10.18 1 88.94 131 PHE B N 1
ATOM 2438 C CA . PHE B 1 131 ? -4.312 -7.07 8.797 1 88.94 131 PHE B CA 1
ATOM 2439 C C . PHE B 1 131 ? -5.617 -7.445 8.109 1 88.94 131 PHE B C 1
ATOM 2441 O O . PHE B 1 131 ? -6.18 -6.652 7.348 1 88.94 131 PHE B O 1
ATOM 2448 N N . HIS B 1 132 ? -5.977 -8.609 8.367 1 88.25 132 HIS B N 1
ATOM 2449 C CA . HIS B 1 132 ? -7.23 -9.07 7.785 1 88.25 132 HIS B CA 1
ATOM 2450 C C . HIS B 1 132 ? -8.391 -8.164 8.18 1 88.25 132 HIS B C 1
ATOM 2452 O O . HIS B 1 132 ? -9.211 -7.797 7.34 1 88.25 132 HIS B O 1
ATOM 2458 N N . LYS B 1 133 ? -8.461 -7.797 9.391 1 91.25 133 LYS B N 1
ATO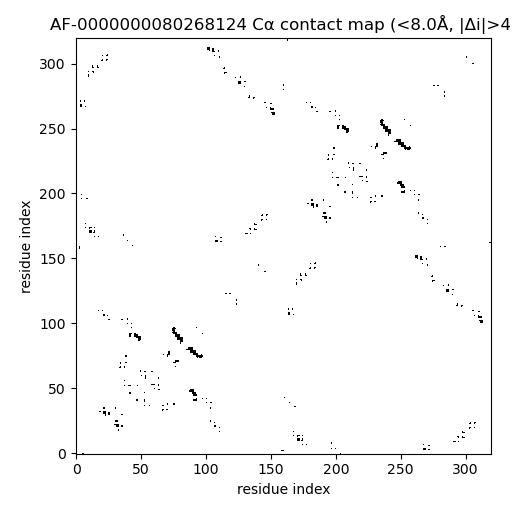M 2459 C CA . LYS B 1 133 ? -9.516 -6.914 9.875 1 91.25 133 LYS B CA 1
ATOM 2460 C C . LYS B 1 133 ? -9.438 -5.539 9.211 1 91.25 133 LYS B C 1
ATOM 2462 O O . LYS B 1 133 ? -10.453 -4.977 8.812 1 91.25 133 LYS B O 1
ATOM 2467 N N . LEU B 1 134 ? -8.234 -5.035 9.078 1 92.25 134 LEU B N 1
ATOM 2468 C CA . LEU B 1 134 ? -8.031 -3.734 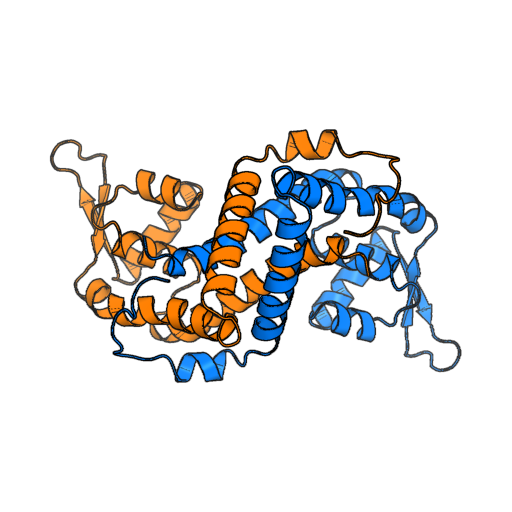8.453 1 92.25 134 LEU B CA 1
ATOM 2469 C C . LEU B 1 134 ? -8.508 -3.746 7 1 92.25 134 LEU B C 1
ATOM 2471 O O . LEU B 1 134 ? -9.195 -2.826 6.562 1 92.25 134 LEU B O 1
ATOM 2475 N N . VAL B 1 135 ? -8.102 -4.805 6.324 1 90.56 135 VAL B N 1
ATOM 2476 C CA . VAL B 1 135 ? -8.414 -4.906 4.902 1 90.56 135 VAL B CA 1
ATOM 2477 C C . VAL B 1 135 ? -9.922 -5.031 4.707 1 90.56 135 VAL B C 1
ATOM 2479 O O . VAL B 1 135 ? -10.492 -4.391 3.822 1 90.56 135 VAL B O 1
ATOM 2482 N N . ASP B 1 136 ? -10.531 -5.82 5.539 1 89.75 136 ASP B N 1
ATOM 2483 C CA . ASP B 1 136 ? -11.984 -5.98 5.461 1 89.75 136 ASP B CA 1
ATOM 2484 C C . ASP B 1 136 ? -12.695 -4.645 5.652 1 89.75 136 ASP B C 1
ATOM 2486 O O . ASP B 1 136 ? -13.602 -4.305 4.891 1 89.75 136 ASP B O 1
ATOM 2490 N N . ARG B 1 137 ? -12.273 -3.92 6.59 1 92.38 137 ARG B N 1
ATOM 2491 C CA . ARG B 1 137 ? -12.867 -2.609 6.852 1 92.38 137 ARG B CA 1
ATOM 2492 C C . ARG B 1 137 ? -12.578 -1.644 5.707 1 92.38 137 ARG B C 1
ATOM 2494 O O . ARG B 1 137 ? -13.453 -0.872 5.309 1 92.38 137 ARG B O 1
ATOM 2501 N N . ALA B 1 138 ? -11.359 -1.655 5.203 1 92.12 138 ALA B N 1
ATOM 2502 C CA . ALA B 1 138 ? -10.977 -0.761 4.109 1 92.12 138 ALA B CA 1
ATOM 2503 C C . ALA B 1 138 ? -11.828 -1.021 2.867 1 92.12 138 ALA B C 1
ATOM 2505 O O . ALA B 1 138 ? -12.25 -0.082 2.189 1 92.12 138 ALA B O 1
ATOM 2506 N N . CYS B 1 139 ? -12.078 -2.246 2.621 1 88.44 139 CYS B N 1
ATOM 2507 C CA . CYS B 1 139 ? -12.852 -2.627 1.444 1 88.44 139 CYS B CA 1
ATOM 2508 C C . CYS B 1 139 ? -14.312 -2.229 1.599 1 88.44 139 CYS B C 1
ATOM 2510 O O . CYS B 1 139 ? -14.969 -1.868 0.62 1 88.44 139 CYS B O 1
ATOM 2512 N N . ASP B 1 140 ? -14.75 -2.246 2.82 1 89.88 140 ASP B N 1
ATOM 2513 C CA . ASP B 1 140 ? -16.172 -1.988 3.082 1 89.88 140 ASP B CA 1
ATOM 2514 C C . ASP B 1 140 ? -16.438 -0.49 3.203 1 89.88 140 ASP B C 1
ATOM 2516 O O . ASP B 1 140 ? -17.594 -0.058 3.176 1 89.88 140 ASP B O 1
ATOM 2520 N N . ALA B 1 141 ? -15.422 0.229 3.279 1 91.94 141 ALA B N 1
ATOM 2521 C CA . ALA B 1 141 ? -15.586 1.652 3.564 1 91.94 141 ALA B CA 1
ATOM 2522 C C . ALA B 1 141 ? -16.219 2.381 2.379 1 91.94 141 ALA B C 1
ATOM 2524 O O . ALA B 1 141 ? -15.82 2.164 1.229 1 91.94 141 ALA B O 1
ATOM 2525 N N . ASP B 1 142 ? -17.297 3.117 2.688 1 92.25 142 ASP B N 1
ATOM 2526 C CA . ASP B 1 142 ? -17.75 4.141 1.754 1 92.25 142 ASP B CA 1
ATOM 2527 C C . ASP B 1 142 ? -16.938 5.422 1.897 1 92.25 142 ASP B C 1
ATOM 2529 O O . ASP B 1 142 ? -17.25 6.273 2.734 1 92.25 142 ASP B O 1
ATOM 2533 N N . LEU B 1 143 ? -15.977 5.551 1.046 1 92 143 LEU B N 1
ATOM 2534 C CA . LEU B 1 143 ? -14.945 6.574 1.201 1 92 143 LEU B CA 1
ATOM 2535 C C . LEU B 1 143 ? -15.555 7.973 1.1 1 92 143 LEU B C 1
ATOM 2537 O O . LEU B 1 143 ? -15.141 8.883 1.825 1 92 143 LEU B O 1
ATOM 2541 N N . VAL B 1 144 ? -16.5 8.148 0.219 1 90.94 144 VAL B N 1
ATOM 2542 C CA . VAL B 1 144 ? -17.125 9.445 0.027 1 90.94 144 VAL B CA 1
ATOM 2543 C C . VAL B 1 144 ? -17.906 9.836 1.283 1 90.94 144 VAL B C 1
ATOM 2545 O O . VAL B 1 144 ? -17.766 10.953 1.782 1 90.94 144 VAL B O 1
ATOM 2548 N N . GLU B 1 145 ? -18.703 8.883 1.808 1 92.31 145 GLU B N 1
ATOM 2549 C CA . GLU B 1 145 ? -19.484 9.125 3.018 1 92.31 145 GLU B CA 1
ATOM 2550 C C . GLU B 1 145 ? -18.578 9.391 4.215 1 92.31 145 GLU B C 1
ATOM 2552 O O . GLU B 1 145 ? -18.875 10.258 5.043 1 92.31 145 GLU B O 1
ATOM 2557 N N . LEU B 1 146 ? -17.531 8.648 4.301 1 91.81 146 LEU B N 1
ATOM 2558 C CA . LEU B 1 146 ? -16.594 8.82 5.41 1 91.81 146 LEU B CA 1
ATOM 2559 C C . LEU B 1 146 ? -15.945 10.195 5.363 1 91.81 146 LEU B C 1
ATOM 2561 O O . LEU B 1 146 ? -15.758 10.836 6.402 1 91.81 146 LEU B O 1
ATOM 2565 N N . ALA B 1 147 ? -15.602 10.609 4.191 1 91.44 147 ALA B N 1
ATOM 2566 C CA . ALA B 1 147 ? -14.938 11.891 4.016 1 91.44 147 ALA B CA 1
ATOM 2567 C C . ALA B 1 147 ? -15.859 13.047 4.395 1 91.44 147 ALA B C 1
ATOM 2569 O O . ALA B 1 147 ? -15.398 14.094 4.852 1 91.44 147 ALA B O 1
ATOM 2570 N N . LYS B 1 148 ? -17.109 12.875 4.23 1 89.31 148 LYS B N 1
ATOM 2571 C CA . LYS B 1 148 ? -18.094 13.898 4.555 1 89.31 148 LYS B CA 1
ATOM 2572 C C . LYS B 1 148 ? -18.234 14.078 6.066 1 89.31 148 LYS B C 1
ATOM 2574 O O . LYS B 1 148 ? -18.625 15.148 6.535 1 89.31 148 LYS B O 1
ATOM 2579 N N . HIS B 1 149 ? -17.953 13.047 6.844 1 83.25 149 HIS B N 1
ATOM 2580 C CA . HIS B 1 149 ? -18.219 13.062 8.281 1 83.25 149 HIS B CA 1
ATOM 2581 C C . HIS B 1 149 ? -16.938 13.203 9.078 1 83.25 149 HIS B C 1
ATOM 2583 O O . HIS B 1 149 ? -16.875 12.789 10.242 1 83.25 149 HIS B O 1
ATOM 2589 N N . LEU B 1 150 ? -15.945 13.672 8.469 1 82.69 150 LEU B N 1
ATOM 2590 C CA . LEU B 1 150 ? -14.711 13.914 9.211 1 82.69 150 LEU B CA 1
ATOM 2591 C C . LEU B 1 150 ? -14.906 15.008 10.25 1 82.69 150 LEU B C 1
ATOM 2593 O O . LEU B 1 150 ? -15.633 15.977 10.016 1 82.69 150 LEU B O 1
ATOM 2597 N N . PRO B 1 151 ? -14.445 14.727 11.461 1 67 151 PRO B N 1
ATOM 2598 C CA . PRO B 1 151 ? -14.578 15.773 12.477 1 67 151 PRO B CA 1
ATOM 2599 C C . PRO B 1 151 ? -13.828 17.047 12.102 1 67 151 PRO B C 1
ATOM 2601 O O . PRO B 1 151 ? -12.766 16.984 11.477 1 67 151 PRO B O 1
ATOM 2604 N N . THR B 1 152 ? -14.32 18.234 11.906 1 61.56 152 THR B N 1
ATOM 2605 C CA . THR B 1 152 ? -13.695 19.516 11.594 1 61.56 152 THR B CA 1
ATOM 2606 C C . THR B 1 152 ? -12.922 20.047 12.797 1 61.56 152 THR B C 1
ATOM 2608 O O . THR B 1 152 ? -12.008 20.875 12.648 1 61.56 152 THR B O 1
ATOM 2611 N N . GLY B 1 153 ? -13.281 19.609 14.219 1 51.72 153 GLY B N 1
ATOM 2612 C CA . GLY B 1 153 ? -12.781 20.328 15.375 1 51.72 153 GLY B CA 1
ATOM 2613 C C . GLY B 1 153 ? -12.164 19.422 16.422 1 51.72 153 GLY B C 1
ATOM 2614 O O . GLY B 1 153 ? -11.891 19.859 17.547 1 51.72 153 GLY B O 1
ATOM 2615 N N . GLY B 1 154 ? -12.375 18.156 16.344 1 47.75 154 GLY B N 1
ATOM 2616 C CA . GLY B 1 154 ? -12.203 17.469 17.609 1 47.75 154 GLY B CA 1
ATOM 2617 C C . GLY B 1 154 ? -10.75 17.281 18 1 47.75 154 GLY B C 1
ATOM 2618 O O . GLY B 1 154 ? -9.852 17.453 17.172 1 47.75 154 GLY B O 1
ATOM 2619 N N . ALA B 1 155 ? -10.562 17.281 19.438 1 42.69 155 ALA B N 1
ATOM 2620 C CA . ALA B 1 155 ? -9.344 17.141 20.234 1 42.69 155 ALA B CA 1
ATOM 2621 C C . ALA B 1 155 ? -8.438 16.062 19.672 1 42.69 155 ALA B C 1
ATOM 2623 O O . ALA B 1 155 ? -8.914 15.055 19.141 1 42.69 155 ALA B O 1
ATOM 2624 N N . VAL B 1 156 ? -7.328 16.484 19.188 1 44.59 156 VAL B N 1
ATOM 2625 C CA . VAL B 1 156 ? -6.242 15.523 19 1 44.59 156 VAL B CA 1
ATOM 2626 C C . VAL B 1 156 ? -6.418 14.344 19.953 1 44.59 156 VAL B C 1
ATOM 2628 O O . VAL B 1 156 ? -6.371 14.516 21.172 1 44.59 156 VAL B O 1
ATOM 2631 N N . ARG B 1 157 ? -7.461 13.516 19.766 1 40.94 157 ARG B N 1
ATOM 2632 C CA . ARG B 1 157 ? -7.641 12.453 20.75 1 40.94 157 ARG B CA 1
ATOM 2633 C C . ARG B 1 157 ? -6.301 11.828 21.125 1 40.94 157 ARG B C 1
ATOM 2635 O O . ARG B 1 157 ? -5.422 11.672 20.281 1 40.94 157 ARG B O 1
ATOM 2642 N N . ASP B 1 158 ? -6.094 11.734 22.375 1 40.47 158 ASP B N 1
ATOM 2643 C CA . ASP B 1 158 ? -4.941 11.203 23.094 1 40.47 158 ASP B CA 1
ATOM 2644 C C . ASP B 1 158 ? -4.379 9.969 22.391 1 40.47 158 ASP B C 1
ATOM 2646 O O . ASP B 1 158 ? -5.129 9.172 21.828 1 40.47 158 ASP B O 1
ATOM 2650 N N . LYS B 1 159 ? -3.016 9.883 22.312 1 36.72 159 LYS B N 1
ATOM 2651 C CA . LYS B 1 159 ? -1.88 9.055 21.922 1 36.72 159 LYS B CA 1
ATOM 2652 C C . LYS B 1 159 ? -2.203 7.574 22.062 1 36.72 159 LYS B C 1
ATOM 2654 O O . LYS B 1 159 ? -2.621 7.129 23.141 1 36.72 159 LYS B O 1
ATOM 2659 N N . LEU B 1 160 ? -2.826 6.883 21.031 1 35 160 LEU B N 1
ATOM 2660 C CA . LEU B 1 160 ? -2.668 5.457 21.297 1 35 160 LEU B CA 1
ATOM 2661 C C . LEU B 1 160 ? -1.241 5.137 21.734 1 35 160 LEU B C 1
ATOM 2663 O O . LEU B 1 160 ? -0.287 5.727 21.219 1 35 160 LEU B O 1
#

Secondary structure (DSSP, 8-state):
--HHHHHHHHHHHHHHHHHHHHHHHTGGGT--HHHHHHHHHHHHSTT-BHHHHHHHHT--HHHHHHHHHHHHHTTSEEEEE-SS-TT-EEEEE-HHHHHTHHHHHHHHHHHHHHHTTTS-HHHHHHHHHHHHHHHHHHHH--HHHHHHT--SS-------/--HHHHHHHHHHHHHHHHHHHHHHHTGGGT--HHHHHHHHHHHHSTT-BHHHHHHHHT--HHHHHHHHHHHHHTTSEEEEE-SS-TT-EEEEE-HHHHHTHHHHHHHHHHHHHHHTTTS-HHHHHHHHHHHHHHHHHHHH--HHHHHHT--SS-------

Radius of gyration: 21.82 Å; Cα contacts (8 Å, |Δi|>4): 365; chains: 2; bounding box: 47×60×48 Å

Sequence (320 aa):
MDEYVNWGRWFSILHRRSQLFVVEACQKFGLTFSEYIMLIRIFDHEGAKQDELAAMLYLDKAVVTRTINLLVDKGFIYREADTNDRRIRHIYLTDYGRQQHEYLRNVIQGWVDYLVADMDKKEIKELFNGFHKLVDRACDADLVELAKHLPTGGAVRDKLMDEYVNWGRWFSILHRRSQLFVVEACQKFGLTFSEYIMLIRIFDHEGAKQDELAAMLYLDKAVVTRTINLLVDKGFIYREADTNDRRIRHIYLTDYGRQQHEYLRNVIQGWVDYLVADMDKKEIKELFNGFHKLVDRACDADLVELAKHLPTGGAVRDKL

InterPro domains:
  IPR000835 MarR-type HTH domain [PF01047] (31-88)
  IPR000835 MarR-type HTH domain [PR00598] (48-64)
  IPR000835 MarR-type HTH domain [PR00598] (65-80)
  IPR000835 MarR-type HTH domain [PR00598] (84-100)
  IPR000835 MarR-type HTH domain [PS50995] (1-136)
  IPR000835 MarR-type HTH domain [SM00347] (24-124)
  IPR036388 Winged helix-like DNA-binding domain superfamily [G3DSA:1.10.10.10] (5-139)
  IPR036390 Winged helix DNA-binding domain superfamily [SSF46785] (5-140)

pLDDT: mean 87.33, std 12.93, range [34.59, 98.25]